Protein AF-G9ZR84-F1 (afdb_monomer)

Secondary structure (DSSP, 8-state):
-HHHHHHHHHHHHHHHHHHHHHHHHHHHHHHHHHHHHHHT-HHHHHHHHHHHHHHHHHHHHHHHHHHHHTT--HHHHHHHHHHHHHHHHHHHHHHHHHHHHHHHHHHHHT------HHHHHHHHHHHHHHHHHHHHHHHHHHHHT-HHHHHHHHHHHHHHHHHHHHHHHHHHHHHH--TT-

InterPro domains:
  IPR026765 Transmembrane protein 163 [PTHR31937] (28-180)
  IPR027469 Cation efflux transmembrane domain superfamily [G3DSA:1.20.1510.10] (17-181)
  IPR027469 Cation efflux trans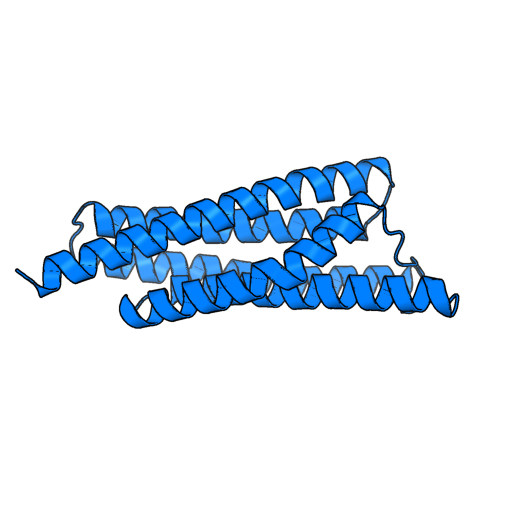membrane domain superfamily [SSF161111] (14-181)
  IPR058533 Cation efflux protein, transmembrane domain [PF01545] (29-178)

Organism: NCBI:txid797515

Nearest PDB structures (foldseek):
  8xmj-assembly1_B  TM=6.656E-01  e=9.978E-01  Homo sapiens
  8gjg-assembly1_A  TM=5.324E-01  e=1.455E+00  synthetic construct
  5unh-assembly1_B  TM=4.051E-01  e=4.961E+00  Escherichia coli
  4phu-assembly1_A  TM=3.806E-01  e=6.584E+00  Homo sapiens
  4dyl-assembly1_A-2  TM=2.130E-01  e=9.601E+00  Homo sapiens

Structure (mmCIF, N/CA/C/O backbone):
data_AF-G9ZR84-F1
#
_entry.id   AF-G9ZR84-F1
#
loop_
_atom_site.group_PDB
_atom_site.id
_atom_site.type_symbol
_atom_site.label_atom_id
_atom_site.label_alt_id
_atom_site.label_comp_id
_atom_site.label_asym_id
_atom_site.label_entity_id
_atom_site.label_seq_id
_atom_site.pdbx_PDB_ins_code
_atom_site.Cartn_x
_atom_site.Cartn_y
_atom_site.Cartn_z
_atom_site.occupancy
_atom_site.B_iso_or_equiv
_atom_site.auth_seq_id
_atom_site.auth_comp_id
_atom_site.auth_asym_id
_atom_site.auth_atom_id
_atom_site.pdbx_PDB_model_num
ATOM 1 N N . MET A 1 1 ? -27.369 -5.670 21.876 1.00 52.03 1 MET A N 1
ATOM 2 C CA . MET A 1 1 ? -26.417 -6.743 21.496 1.00 52.03 1 MET A CA 1
ATOM 3 C C . MET A 1 1 ? -26.144 -6.780 19.992 1.00 52.03 1 MET A C 1
ATOM 5 O O . MET A 1 1 ? -24.981 -6.886 19.631 1.00 52.03 1 MET A O 1
ATOM 9 N N . GLU A 1 2 ? -27.147 -6.599 19.123 1.00 55.91 2 GLU A N 1
ATOM 10 C CA . GLU A 1 2 ? -26.986 -6.551 17.650 1.00 55.91 2 GLU A CA 1
ATOM 11 C C . GLU A 1 2 ? -25.885 -5.595 17.156 1.00 55.91 2 GLU A C 1
ATOM 13 O O . GLU A 1 2 ? -25.041 -5.975 16.348 1.00 55.91 2 GLU A O 1
ATOM 18 N N . ASN A 1 3 ? -25.812 -4.388 17.729 1.00 67.88 3 ASN A N 1
ATOM 19 C CA . ASN A 1 3 ? -24.820 -3.377 17.343 1.00 67.88 3 ASN A CA 1
ATOM 20 C C . ASN A 1 3 ? -23.364 -3.783 17.692 1.00 67.88 3 ASN A C 1
ATOM 22 O O . ASN A 1 3 ? -22.415 -3.375 17.029 1.00 67.88 3 ASN A O 1
ATOM 26 N N . GLN A 1 4 ? -23.169 -4.633 18.710 1.00 68.19 4 GLN A N 1
ATOM 27 C CA . GLN A 1 4 ? -21.843 -5.132 19.111 1.00 68.19 4 GLN A CA 1
ATOM 28 C C . GLN A 1 4 ? -21.383 -6.306 18.232 1.00 68.19 4 GLN A C 1
ATOM 30 O O . GLN A 1 4 ? -20.211 -6.378 17.868 1.00 68.19 4 GLN A O 1
ATOM 35 N N . ILE A 1 5 ? -22.310 -7.188 17.838 1.00 70.94 5 ILE A N 1
ATOM 36 C CA . ILE A 1 5 ? -22.031 -8.312 16.930 1.00 70.94 5 ILE A CA 1
ATOM 37 C C . ILE A 1 5 ? -21.664 -7.785 15.536 1.00 70.94 5 ILE A C 1
ATOM 39 O O . ILE A 1 5 ? -20.653 -8.202 14.970 1.00 70.94 5 ILE A O 1
ATOM 43 N N . GLY A 1 6 ? -22.421 -6.808 15.022 1.00 81.56 6 GLY A N 1
ATOM 44 C CA . GLY A 1 6 ? -22.123 -6.160 13.742 1.00 81.56 6 GLY A CA 1
ATOM 45 C C . GLY A 1 6 ? -20.762 -5.461 13.741 1.00 81.56 6 GLY A C 1
ATOM 46 O O . GLY A 1 6 ? -19.961 -5.662 12.830 1.00 81.56 6 GLY A O 1
ATOM 47 N N . LYS A 1 7 ? -20.446 -4.708 14.802 1.00 82.44 7 LYS A N 1
ATOM 48 C CA . LYS A 1 7 ? -19.159 -4.009 14.926 1.00 82.44 7 LYS A CA 1
ATOM 49 C C . LYS A 1 7 ? -17.970 -4.972 14.976 1.00 82.44 7 LYS A C 1
ATOM 51 O O . LYS A 1 7 ? -16.963 -4.715 14.324 1.00 82.44 7 LYS A O 1
ATOM 56 N N . ARG A 1 8 ? -18.089 -6.094 15.692 1.00 87.06 8 ARG A N 1
ATOM 57 C CA . ARG A 1 8 ? -17.033 -7.118 15.756 1.00 87.06 8 ARG A CA 1
ATOM 58 C C . ARG A 1 8 ? -16.794 -7.777 14.397 1.00 87.06 8 ARG A C 1
ATOM 60 O O . ARG A 1 8 ? -15.654 -7.834 13.953 1.00 87.06 8 ARG A O 1
ATOM 67 N N . ALA A 1 9 ? -17.861 -8.146 13.688 1.00 91.44 9 ALA A N 1
ATOM 68 C CA . ALA A 1 9 ? -17.756 -8.712 12.343 1.00 91.44 9 ALA A CA 1
ATOM 69 C C . ALA A 1 9 ? -17.083 -7.751 11.341 1.00 91.44 9 ALA A C 1
ATOM 71 O O . ALA A 1 9 ? -16.347 -8.192 10.458 1.00 91.44 9 ALA A O 1
ATOM 72 N N . LEU A 1 10 ? -17.304 -6.438 11.470 1.00 93.19 10 LEU A N 1
ATOM 73 C CA . LEU A 1 10 ? -16.621 -5.434 10.648 1.00 93.19 10 LEU A CA 1
ATOM 74 C C . LEU A 1 10 ? -15.125 -5.338 10.958 1.00 93.19 10 LEU A C 1
ATOM 76 O O . LEU A 1 10 ? -14.323 -5.264 10.028 1.00 93.19 10 LEU A O 1
ATOM 80 N N . VAL A 1 11 ? -14.746 -5.371 12.238 1.00 93.75 11 VAL A N 1
ATOM 81 C CA . VAL A 1 11 ? -13.333 -5.380 12.650 1.00 93.75 11 VAL A CA 1
ATOM 82 C C . VAL A 1 11 ? -12.630 -6.636 12.134 1.00 93.75 11 VAL A C 1
ATOM 84 O O . VAL A 1 11 ? -11.531 -6.528 11.597 1.00 93.75 11 VAL A O 1
ATOM 87 N N . ASP A 1 12 ? -13.274 -7.801 12.206 1.00 94.06 12 ASP A N 1
ATOM 88 C CA . ASP A 1 12 ? -12.706 -9.057 11.701 1.00 94.06 12 ASP A CA 1
ATOM 89 C C . ASP A 1 12 ? -12.510 -9.022 10.175 1.00 94.06 12 ASP A C 1
ATOM 91 O O . ASP A 1 12 ? -11.469 -9.438 9.662 1.00 94.06 12 ASP A O 1
ATOM 95 N N . ARG A 1 13 ? -13.467 -8.451 9.429 1.00 95.31 13 ARG A N 1
ATOM 96 C CA . ARG A 1 13 ? -13.328 -8.230 7.976 1.00 95.31 13 ARG A CA 1
ATOM 97 C C . ARG A 1 13 ? -12.199 -7.256 7.641 1.00 95.31 13 ARG A C 1
ATOM 99 O O . ARG A 1 13 ? -11.476 -7.487 6.671 1.00 95.31 13 ARG A O 1
ATOM 106 N N . ALA A 1 14 ? -12.045 -6.188 8.422 1.00 94.88 14 ALA A N 1
ATOM 107 C CA . ALA A 1 14 ? -10.947 -5.238 8.265 1.00 94.88 14 ALA A CA 1
ATOM 108 C C . ALA A 1 14 ? -9.597 -5.907 8.542 1.00 94.88 14 ALA A C 1
ATOM 110 O O . ALA A 1 14 ? -8.698 -5.801 7.717 1.00 94.88 14 ALA A O 1
ATOM 111 N N . LEU A 1 15 ? -9.483 -6.691 9.618 1.00 96.25 15 LEU A N 1
ATOM 112 C CA . LEU A 1 15 ? -8.278 -7.468 9.921 1.00 96.25 15 LEU A CA 1
ATOM 113 C C . LEU A 1 15 ? -7.925 -8.442 8.800 1.00 96.25 15 LEU A C 1
ATOM 115 O O . LEU A 1 15 ? -6.775 -8.491 8.381 1.00 96.25 15 LEU A O 1
ATOM 119 N N . HIS A 1 16 ? -8.897 -9.196 8.286 1.00 96.81 16 HIS A N 1
ATOM 120 C CA . HIS A 1 16 ? -8.638 -10.137 7.197 1.00 96.81 16 HIS A CA 1
ATOM 121 C C . HIS A 1 16 ? -8.185 -9.422 5.915 1.00 96.81 16 HIS A C 1
ATOM 123 O O . HIS A 1 16 ? -7.272 -9.890 5.237 1.00 96.81 16 HIS A O 1
ATOM 129 N N . THR A 1 17 ? -8.778 -8.261 5.618 1.00 96.19 17 THR A N 1
ATOM 130 C CA . THR A 1 17 ? -8.362 -7.411 4.493 1.00 96.19 17 THR A CA 1
ATOM 131 C C . THR A 1 17 ? -6.931 -6.908 4.683 1.00 96.19 17 THR A C 1
ATOM 133 O O . THR A 1 17 ? -6.139 -6.994 3.748 1.00 96.19 17 THR A O 1
ATOM 136 N N . GLU A 1 18 ? -6.571 -6.458 5.887 1.00 96.25 18 GLU A N 1
ATOM 137 C CA . GLU A 1 18 ? -5.213 -5.992 6.182 1.00 96.25 18 GLU A CA 1
ATOM 138 C C . GLU A 1 18 ? -4.173 -7.106 6.169 1.00 96.25 18 GLU A C 1
ATOM 140 O O . GLU A 1 18 ? -3.080 -6.910 5.646 1.00 96.25 18 GLU A O 1
ATOM 145 N N . TYR A 1 19 ? -4.497 -8.294 6.678 1.00 97.75 19 TYR A N 1
ATOM 146 C CA . TYR A 1 19 ? -3.587 -9.436 6.607 1.00 97.75 19 TYR A CA 1
ATOM 147 C C . TYR A 1 19 ? -3.312 -9.848 5.168 1.00 97.75 19 TYR A C 1
ATOM 149 O O . TYR A 1 19 ? -2.158 -10.071 4.807 1.00 97.75 19 TYR A O 1
ATOM 157 N N . PHE A 1 20 ? -4.357 -9.911 4.341 1.00 97.38 20 PHE A N 1
ATOM 158 C CA . PHE A 1 20 ? -4.200 -10.200 2.923 1.00 97.38 20 PHE A CA 1
ATOM 159 C C . PHE A 1 20 ? -3.365 -9.117 2.227 1.00 97.38 20 PHE A C 1
ATOM 161 O O . PHE A 1 20 ? -2.401 -9.443 1.542 1.00 97.38 20 PHE A O 1
ATOM 168 N N . SER A 1 21 ? -3.687 -7.839 2.453 1.00 95.75 21 SER A N 1
ATOM 169 C CA . SER A 1 21 ? -2.950 -6.709 1.878 1.00 95.75 21 SER A CA 1
ATOM 170 C C . SER A 1 21 ? -1.479 -6.723 2.284 1.00 95.75 21 SER A C 1
ATOM 172 O O . SER A 1 21 ? -0.611 -6.627 1.428 1.00 95.75 21 SER A O 1
ATOM 174 N N . THR A 1 22 ? -1.187 -6.889 3.575 1.00 96.12 22 THR A N 1
ATOM 175 C CA . THR A 1 22 ? 0.185 -6.900 4.105 1.00 96.12 22 THR A CA 1
ATOM 176 C C . THR A 1 22 ? 0.966 -8.109 3.590 1.00 96.12 22 THR A C 1
ATOM 178 O O . THR A 1 22 ? 2.143 -7.992 3.259 1.00 96.12 22 THR A O 1
ATOM 181 N N . GLY A 1 23 ? 0.318 -9.274 3.478 1.00 97.06 23 GLY A N 1
ATOM 182 C CA . GLY A 1 23 ? 0.927 -10.465 2.883 1.00 97.06 23 GLY A CA 1
ATOM 183 C C . GLY A 1 23 ? 1.252 -10.274 1.401 1.00 97.06 23 GLY A C 1
ATOM 184 O O . GLY A 1 23 ? 2.333 -10.658 0.958 1.00 97.06 23 GLY A O 1
ATOM 185 N N . TRP A 1 24 ? 0.352 -9.632 0.653 1.00 95.25 24 TRP A N 1
ATOM 186 C CA . TRP A 1 24 ? 0.590 -9.262 -0.741 1.00 95.25 24 TRP A CA 1
ATOM 187 C C . TRP A 1 24 ? 1.751 -8.262 -0.872 1.00 95.25 24 TRP A C 1
ATOM 189 O O . TRP A 1 24 ? 2.661 -8.508 -1.658 1.00 95.25 24 TRP A O 1
ATOM 199 N N . MET A 1 25 ? 1.810 -7.224 -0.028 1.00 95.31 25 MET A N 1
ATOM 200 C CA . MET A 1 25 ? 2.942 -6.282 -0.002 1.00 95.31 25 MET A CA 1
ATOM 201 C C . MET A 1 25 ? 4.276 -6.969 0.293 1.00 95.31 25 MET A C 1
ATOM 203 O O . MET A 1 25 ? 5.291 -6.664 -0.325 1.00 95.31 25 MET A O 1
ATOM 207 N N . ALA A 1 26 ? 4.299 -7.919 1.231 1.00 96.12 26 ALA A N 1
ATOM 208 C CA . ALA A 1 26 ? 5.508 -8.681 1.535 1.00 96.12 26 ALA A CA 1
ATOM 209 C C . ALA A 1 26 ? 5.984 -9.501 0.328 1.00 96.12 26 ALA A C 1
ATOM 211 O O . ALA A 1 26 ? 7.186 -9.587 0.072 1.00 96.12 26 ALA A O 1
ATOM 212 N N . PHE A 1 27 ? 5.049 -10.079 -0.429 1.00 94.56 27 PHE A N 1
ATOM 213 C CA . PHE A 1 27 ? 5.360 -10.781 -1.668 1.00 94.56 27 PHE A CA 1
ATOM 214 C C . PHE A 1 27 ? 5.921 -9.833 -2.738 1.00 94.56 27 PHE A C 1
ATOM 216 O O . PHE A 1 27 ? 6.977 -10.124 -3.305 1.00 94.56 27 PHE A O 1
ATOM 223 N N . GLU A 1 28 ? 5.275 -8.690 -2.977 1.00 92.00 28 GLU A N 1
ATOM 224 C CA . GLU A 1 28 ? 5.752 -7.679 -3.929 1.00 92.00 28 GLU A CA 1
ATOM 225 C C . GLU A 1 28 ? 7.132 -7.135 -3.553 1.00 92.00 28 GLU A C 1
ATOM 227 O O . GLU A 1 28 ? 8.014 -7.089 -4.410 1.00 92.00 28 GLU A O 1
ATOM 232 N N . PHE A 1 29 ? 7.361 -6.827 -2.271 1.00 93.44 29 PHE A N 1
ATOM 233 C CA . PHE A 1 29 ? 8.665 -6.399 -1.768 1.00 93.44 29 PHE A CA 1
ATOM 234 C C . PHE A 1 29 ? 9.743 -7.428 -2.099 1.00 93.44 29 PHE A C 1
ATOM 236 O O . PHE A 1 29 ? 10.752 -7.085 -2.710 1.00 93.44 29 PHE A O 1
ATOM 243 N N . LEU A 1 30 ? 9.534 -8.697 -1.736 1.00 92.94 30 LEU A N 1
ATOM 244 C CA . LEU A 1 30 ? 10.533 -9.742 -1.959 1.00 92.94 30 LEU A CA 1
ATOM 245 C C . LEU A 1 30 ? 10.838 -9.920 -3.445 1.00 92.94 30 LEU A C 1
ATOM 247 O O . LEU A 1 30 ? 12.006 -9.938 -3.835 1.00 92.94 30 LEU A O 1
ATOM 251 N N . VAL A 1 31 ? 9.811 -10.049 -4.284 1.00 89.69 31 VAL A N 1
ATOM 252 C CA . VAL A 1 31 ? 10.030 -10.316 -5.707 1.00 89.69 31 VAL A CA 1
ATOM 253 C C . VAL A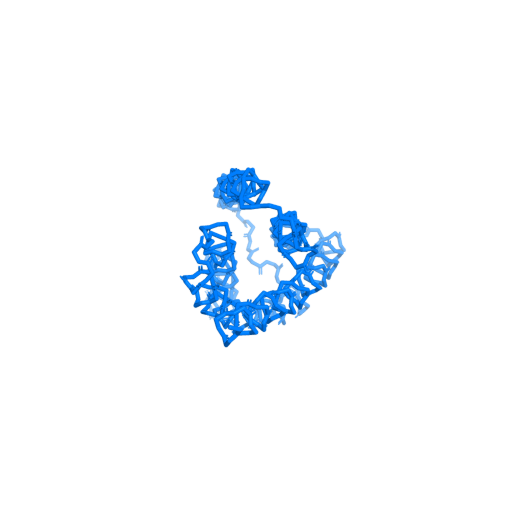 1 31 ? 10.577 -9.083 -6.421 1.00 89.69 31 VAL A C 1
ATOM 255 O O . VAL A 1 31 ? 11.530 -9.223 -7.191 1.00 89.69 31 VAL A O 1
ATOM 258 N N . GLY A 1 32 ? 10.034 -7.894 -6.158 1.00 87.00 32 GLY A N 1
ATOM 259 C CA . GLY A 1 32 ? 10.479 -6.631 -6.746 1.00 87.00 32 GLY A CA 1
ATOM 260 C C . GLY A 1 32 ? 11.914 -6.297 -6.355 1.00 87.00 32 GLY A C 1
ATOM 261 O O . GLY A 1 32 ? 12.772 -6.141 -7.224 1.00 87.00 32 GLY A O 1
ATOM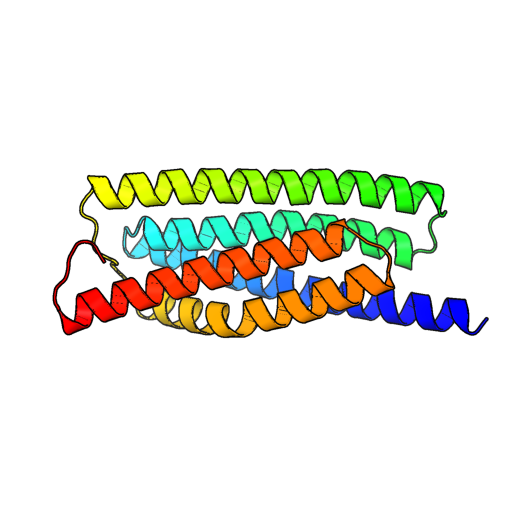 262 N N . PHE A 1 33 ? 12.216 -6.313 -5.055 1.00 88.94 33 PHE A N 1
ATOM 263 C CA . PHE A 1 33 ? 13.542 -5.981 -4.537 1.00 88.94 33 PHE A CA 1
ATOM 264 C C . PHE A 1 33 ? 14.617 -6.967 -5.013 1.00 88.94 33 PHE A C 1
ATOM 266 O O . PHE A 1 33 ? 15.658 -6.551 -5.521 1.00 88.94 33 PHE A O 1
ATOM 273 N N . ILE A 1 34 ? 14.364 -8.282 -4.932 1.00 88.50 34 ILE A N 1
ATOM 274 C CA . ILE A 1 34 ? 15.331 -9.297 -5.387 1.00 88.50 34 ILE A CA 1
ATOM 275 C C . ILE A 1 34 ? 15.511 -9.243 -6.908 1.00 88.50 34 ILE A C 1
ATOM 277 O O . ILE A 1 34 ? 16.641 -9.361 -7.389 1.00 88.50 34 ILE A O 1
ATOM 281 N N . SER A 1 35 ? 14.429 -9.067 -7.677 1.00 85.50 35 SER A N 1
ATOM 282 C CA . SER A 1 35 ? 14.526 -8.922 -9.138 1.00 85.50 35 SER A CA 1
ATOM 283 C C . SER A 1 35 ? 15.330 -7.680 -9.508 1.00 85.50 35 SER A C 1
ATOM 285 O O . SER A 1 35 ? 16.187 -7.755 -10.385 1.00 85.50 35 S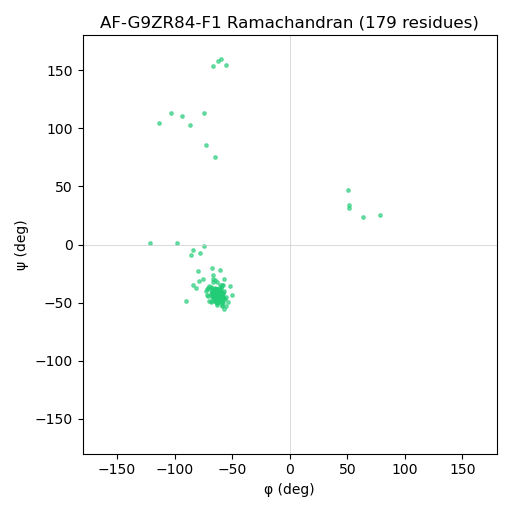ER A O 1
ATOM 287 N N . GLY A 1 36 ? 15.112 -6.570 -8.801 1.00 83.81 36 GLY A N 1
ATOM 288 C CA . GLY A 1 36 ? 15.839 -5.326 -9.011 1.00 83.81 36 GLY A CA 1
ATOM 289 C C . GLY A 1 36 ? 17.329 -5.445 -8.719 1.00 83.81 36 GLY A C 1
ATOM 290 O O . GLY A 1 36 ? 18.134 -5.037 -9.550 1.00 83.81 36 GLY A O 1
ATOM 291 N N . LEU A 1 37 ? 17.715 -6.095 -7.617 1.00 86.25 37 LEU A N 1
ATOM 292 C CA . LEU A 1 37 ? 19.127 -6.360 -7.319 1.00 86.25 37 LEU A CA 1
ATOM 293 C C . LEU A 1 37 ? 19.799 -7.224 -8.392 1.00 86.25 37 LEU A C 1
ATOM 295 O O . LEU A 1 37 ? 20.920 -6.932 -8.799 1.00 86.25 37 LEU A O 1
ATOM 299 N N . LYS A 1 38 ? 19.123 -8.276 -8.873 1.00 83.94 38 LYS A N 1
ATOM 300 C CA . LYS A 1 38 ? 19.670 -9.164 -9.914 1.00 83.94 38 LYS A CA 1
ATOM 301 C C . LYS A 1 38 ? 19.794 -8.480 -11.273 1.00 83.94 38 LYS A C 1
ATOM 303 O O . LYS A 1 38 ? 20.733 -8.771 -12.004 1.00 83.94 38 LYS A O 1
ATOM 308 N N . ALA A 1 39 ? 18.842 -7.614 -11.609 1.00 78.44 39 ALA A N 1
ATOM 309 C CA . ALA A 1 39 ? 18.814 -6.887 -12.873 1.00 78.44 39 ALA A CA 1
ATOM 310 C C . ALA A 1 39 ? 19.629 -5.582 -12.840 1.00 78.44 39 ALA A C 1
ATOM 312 O O . AL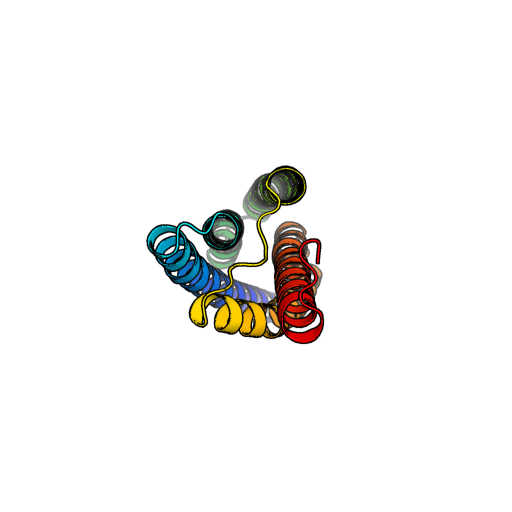A A 1 39 ? 19.787 -4.950 -13.876 1.00 78.44 39 ALA A O 1
ATOM 313 N N . GLY A 1 40 ? 20.108 -5.143 -11.668 1.00 76.12 40 GLY A N 1
ATOM 314 C CA . GLY A 1 40 ? 20.685 -3.805 -11.502 1.00 76.12 40 GLY A CA 1
ATOM 315 C C . GLY A 1 40 ? 19.670 -2.675 -11.738 1.00 76.12 40 GLY A C 1
ATOM 316 O O . GLY A 1 40 ? 20.060 -1.560 -12.072 1.00 76.12 40 GLY A O 1
ATOM 317 N N . SER A 1 41 ? 18.372 -2.958 -11.586 1.00 76.94 41 SER A N 1
ATOM 318 C CA . SER A 1 41 ? 17.279 -2.040 -11.921 1.00 76.94 41 SER A CA 1
ATOM 319 C C . SER A 1 41 ? 16.848 -1.232 -10.701 1.00 76.94 41 SER A C 1
ATOM 321 O O . SER A 1 41 ? 16.234 -1.757 -9.766 1.00 76.94 41 SER A O 1
ATOM 323 N N . ILE A 1 42 ? 17.143 0.069 -10.733 1.00 79.25 42 ILE A N 1
ATOM 324 C CA . ILE A 1 42 ? 16.746 1.032 -9.695 1.00 79.25 42 ILE A CA 1
ATOM 325 C C . ILE A 1 42 ? 15.218 1.087 -9.572 1.00 79.25 42 ILE A C 1
ATOM 327 O O . ILE A 1 42 ? 14.697 1.114 -8.461 1.00 79.25 42 ILE A O 1
ATOM 331 N N . LEU A 1 43 ? 14.504 1.017 -10.698 1.00 77.25 43 LEU A N 1
ATOM 332 C CA . LEU A 1 43 ? 13.040 1.002 -10.760 1.00 77.25 43 LEU A CA 1
ATOM 333 C C . LEU A 1 43 ? 12.423 -0.178 -9.999 1.00 77.25 43 LEU A C 1
ATOM 335 O O . LEU A 1 43 ? 11.491 0.012 -9.223 1.00 77.25 43 LEU A O 1
ATOM 339 N N . LEU A 1 44 ? 12.945 -1.394 -10.180 1.00 79.75 44 LEU A N 1
ATOM 340 C CA . LEU A 1 44 ? 12.425 -2.584 -9.491 1.00 79.75 44 LEU A CA 1
ATOM 341 C C . LEU A 1 44 ? 12.757 -2.587 -7.998 1.00 79.75 44 LEU A C 1
ATOM 343 O O . LEU A 1 44 ? 11.925 -2.980 -7.179 1.00 79.75 44 LEU A O 1
ATOM 347 N N . ILE A 1 45 ? 13.955 -2.117 -7.634 1.00 84.12 45 ILE A N 1
ATOM 348 C CA . ILE A 1 45 ? 14.312 -1.891 -6.228 1.00 84.12 45 ILE A CA 1
ATOM 349 C C . ILE A 1 45 ? 13.336 -0.887 -5.617 1.00 84.12 45 ILE A C 1
ATOM 351 O O . ILE A 1 45 ? 12.854 -1.103 -4.506 1.00 84.12 45 ILE A O 1
ATOM 355 N N . ALA A 1 46 ? 13.011 0.173 -6.358 1.00 83.19 46 ALA A N 1
ATOM 356 C CA . ALA A 1 46 ? 12.108 1.204 -5.895 1.00 83.19 46 ALA A CA 1
ATOM 357 C C . ALA A 1 46 ? 10.678 0.731 -5.706 1.00 83.19 46 ALA A C 1
ATOM 359 O O . ALA A 1 46 ? 10.072 1.005 -4.673 1.00 83.19 46 ALA A O 1
ATOM 360 N N . PHE A 1 47 ? 10.185 -0.055 -6.656 1.00 82.75 47 PHE A N 1
ATOM 361 C CA . PHE A 1 47 ? 8.904 -0.727 -6.539 1.00 82.75 47 PHE A CA 1
ATOM 362 C C . PHE A 1 47 ? 8.850 -1.641 -5.303 1.00 82.75 47 PHE A C 1
ATOM 364 O O . PHE A 1 47 ? 7.877 -1.630 -4.562 1.00 82.75 47 PHE A O 1
ATOM 371 N N . GLY A 1 48 ? 9.924 -2.384 -5.010 1.00 88.69 48 G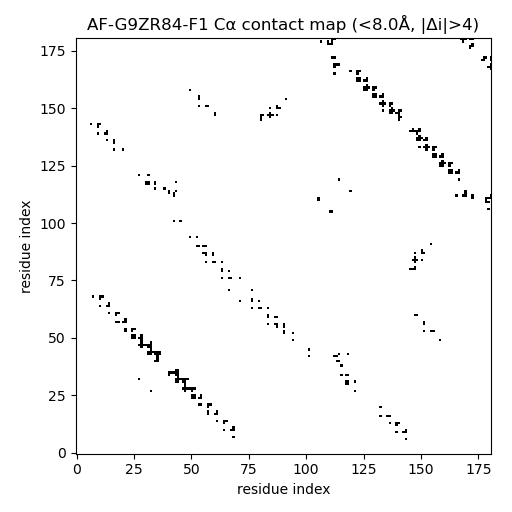LY A N 1
ATOM 372 C CA . GLY A 1 48 ? 9.987 -3.171 -3.777 1.00 88.69 48 GLY A CA 1
ATOM 373 C C . GLY A 1 48 ? 9.932 -2.297 -2.516 1.00 88.69 48 GLY A C 1
ATOM 374 O O . GLY A 1 48 ? 9.187 -2.590 -1.581 1.00 88.69 48 GLY A O 1
ATOM 375 N N . LEU A 1 49 ? 10.712 -1.215 -2.474 1.00 89.00 49 LEU A N 1
ATOM 376 C CA . LEU A 1 49 ? 10.756 -0.302 -1.325 1.00 89.00 49 LEU A CA 1
ATOM 377 C C . LEU A 1 49 ? 9.414 0.399 -1.057 1.00 89.00 49 LEU A C 1
ATOM 379 O O . LEU A 1 49 ? 9.093 0.645 0.106 1.00 89.00 49 LEU A O 1
ATOM 383 N N . ASP A 1 50 ? 8.627 0.670 -2.097 1.00 88.75 50 ASP A N 1
ATOM 384 C CA . ASP A 1 50 ? 7.238 1.129 -1.981 1.00 88.75 50 ASP A CA 1
ATOM 385 C C . ASP A 1 50 ? 6.378 0.118 -1.205 1.00 88.75 50 ASP A C 1
ATOM 387 O O . ASP A 1 50 ? 5.830 0.446 -0.148 1.00 88.75 50 ASP A O 1
ATOM 391 N N . SER A 1 51 ? 6.384 -1.154 -1.618 1.00 92.12 51 SER A N 1
ATOM 392 C CA . SER A 1 51 ? 5.668 -2.214 -0.895 1.00 92.12 51 SER A CA 1
ATOM 393 C C . SER A 1 51 ? 6.139 -2.349 0.559 1.00 92.12 51 SER A C 1
ATOM 395 O O . SER A 1 51 ? 5.336 -2.617 1.450 1.00 92.12 51 SER A O 1
ATOM 397 N N . PHE A 1 52 ? 7.426 -2.130 0.852 1.00 93.00 52 PHE A N 1
ATOM 398 C CA . PHE A 1 52 ? 7.930 -2.148 2.233 1.00 93.00 52 PHE A CA 1
ATOM 399 C C . PHE A 1 52 ? 7.305 -1.051 3.108 1.00 93.00 52 PHE A C 1
ATOM 401 O O . PHE A 1 52 ? 6.986 -1.293 4.276 1.00 93.00 52 PHE A O 1
ATOM 408 N N . LEU A 1 53 ? 7.093 0.142 2.555 1.00 91.88 53 LEU A N 1
ATOM 409 C CA . LEU A 1 53 ? 6.418 1.233 3.253 1.00 91.88 53 LEU A CA 1
ATOM 410 C C . LEU A 1 53 ? 4.944 0.890 3.529 1.00 91.88 53 LEU A C 1
ATOM 412 O O . LEU A 1 53 ? 4.472 1.115 4.647 1.00 91.88 53 LEU A O 1
ATOM 416 N N . GLU A 1 54 ? 4.258 0.232 2.593 1.00 92.81 54 GLU A N 1
ATOM 417 C CA . GLU A 1 54 ? 2.903 -0.294 2.819 1.00 92.81 54 GLU A CA 1
ATOM 418 C C . GLU A 1 54 ? 2.849 -1.436 3.858 1.00 92.81 54 GLU A C 1
ATOM 420 O O . GLU A 1 54 ? 1.874 -1.566 4.599 1.00 92.81 54 GLU A O 1
ATOM 425 N N . ILE A 1 55 ? 3.906 -2.247 4.005 1.00 95.88 55 ILE A N 1
ATOM 426 C CA . ILE A 1 55 ? 3.989 -3.234 5.103 1.00 95.88 55 ILE A CA 1
ATOM 427 C C . ILE A 1 55 ? 3.999 -2.525 6.461 1.00 95.88 55 ILE A C 1
ATOM 429 O O . ILE A 1 55 ? 3.379 -3.007 7.415 1.00 95.88 55 ILE A O 1
ATOM 433 N N . ILE A 1 56 ? 4.690 -1.386 6.577 1.00 94.25 56 ILE A N 1
ATOM 434 C CA . ILE A 1 56 ? 4.756 -0.609 7.823 1.00 94.25 56 ILE A CA 1
ATOM 435 C C . ILE A 1 56 ? 3.383 -0.015 8.161 1.00 94.25 56 ILE A C 1
ATOM 437 O O . ILE A 1 56 ? 2.949 -0.100 9.321 1.00 94.25 56 ILE A O 1
ATOM 441 N N . SER A 1 57 ? 2.686 0.558 7.175 1.00 93.31 57 SER A N 1
ATOM 442 C CA . SER A 1 57 ? 1.340 1.108 7.374 1.00 93.31 57 SER A CA 1
ATOM 443 C C . SER A 1 57 ? 0.341 0.005 7.745 1.00 93.31 57 SER A C 1
ATOM 445 O O . SER A 1 57 ? -0.289 0.090 8.807 1.00 93.31 57 SER A O 1
ATOM 447 N N . GLY A 1 58 ? 0.314 -1.096 6.987 1.00 94.62 58 GLY A N 1
ATOM 448 C CA . GLY A 1 58 ? -0.545 -2.256 7.239 1.00 94.62 58 GLY A CA 1
ATOM 449 C C . GLY A 1 58 ? -0.288 -2.903 8.603 1.00 94.62 58 GLY A C 1
ATOM 450 O O . GLY A 1 58 ? -1.220 -3.176 9.360 1.00 94.62 58 GLY A O 1
ATOM 451 N N . SER A 1 59 ? 0.978 -3.056 9.007 1.00 95.81 59 SER A N 1
ATOM 452 C CA . SER A 1 59 ? 1.339 -3.601 10.329 1.00 95.81 59 SER A CA 1
ATOM 453 C C . SER A 1 59 ? 0.851 -2.718 11.479 1.00 95.81 59 SER A C 1
ATOM 455 O O . SER A 1 59 ? 0.341 -3.215 12.491 1.00 95.81 59 SER A O 1
ATOM 457 N N . THR A 1 60 ? 0.972 -1.399 11.321 1.00 94.38 60 THR A N 1
ATOM 458 C CA . THR A 1 60 ? 0.472 -0.424 12.299 1.00 94.38 60 THR A CA 1
ATOM 459 C C . THR A 1 60 ? -1.047 -0.516 12.422 1.00 94.38 60 THR A C 1
ATOM 461 O O . THR A 1 60 ? -1.599 -0.507 13.529 1.00 94.38 60 THR A O 1
ATOM 464 N N . LEU A 1 61 ? -1.732 -0.674 11.293 1.00 94.75 61 LEU A N 1
ATOM 465 C CA . LEU A 1 61 ? -3.179 -0.764 11.252 1.00 94.75 61 LEU A CA 1
ATOM 466 C C . LEU A 1 61 ? -3.707 -2.087 11.818 1.00 94.75 61 LEU A C 1
ATOM 468 O O . LEU A 1 61 ? -4.676 -2.082 12.582 1.00 94.75 61 LEU A O 1
ATOM 472 N N . ILE A 1 62 ? -3.025 -3.205 11.552 1.00 95.88 62 ILE A N 1
ATOM 473 C CA . ILE A 1 62 ? -3.293 -4.504 12.187 1.00 95.88 62 ILE A CA 1
ATOM 474 C C . ILE A 1 62 ? -3.195 -4.370 13.707 1.00 95.88 62 ILE A C 1
ATOM 476 O O . ILE A 1 62 ? -4.092 -4.823 14.419 1.00 95.88 62 ILE A O 1
ATOM 480 N N . TRP A 1 63 ? -2.151 -3.723 14.234 1.00 95.81 63 TRP A N 1
ATOM 481 C CA . TRP A 1 63 ? -2.015 -3.495 15.678 1.00 95.81 63 TRP A CA 1
ATOM 482 C C . TRP A 1 63 ? -3.205 -2.716 16.255 1.00 95.81 63 TRP A C 1
ATOM 484 O O . TRP A 1 63 ? -3.786 -3.124 17.268 1.00 95.81 63 TRP A O 1
ATOM 494 N N . ARG A 1 64 ? -3.620 -1.636 15.586 1.00 94.50 64 ARG A N 1
ATOM 495 C CA . ARG A 1 64 ? -4.783 -0.831 15.981 1.00 94.50 64 ARG A CA 1
ATOM 496 C C . ARG A 1 64 ? -6.082 -1.631 15.946 1.00 94.50 64 ARG A C 1
ATOM 498 O O . ARG A 1 64 ? -6.864 -1.570 16.895 1.00 94.50 64 ARG A O 1
ATOM 505 N N . LEU A 1 65 ? -6.320 -2.396 14.881 1.00 92.50 65 LEU A N 1
ATOM 506 C CA . LEU A 1 65 ? -7.536 -3.197 14.717 1.00 92.50 65 LEU A CA 1
ATOM 507 C C . LEU A 1 65 ? -7.588 -4.346 15.730 1.00 92.50 65 LEU A C 1
ATOM 509 O O . LEU A 1 65 ? -8.643 -4.608 16.304 1.00 92.50 65 LEU A O 1
ATOM 513 N N . ARG A 1 66 ? -6.446 -4.976 16.033 1.00 93.00 66 ARG A N 1
ATOM 514 C CA . ARG A 1 66 ? -6.347 -6.010 17.074 1.00 93.00 66 ARG A CA 1
ATOM 515 C C . ARG A 1 66 ? -6.647 -5.465 18.464 1.00 93.00 66 ARG A C 1
ATOM 517 O O . ARG A 1 66 ? -7.317 -6.152 19.229 1.00 93.00 66 ARG A O 1
ATOM 524 N N . LYS A 1 67 ? -6.214 -4.240 18.788 1.00 91.50 67 LYS A N 1
ATOM 525 C CA . LYS A 1 67 ? -6.605 -3.580 20.047 1.00 91.50 67 LYS A CA 1
ATOM 526 C C . LYS A 1 67 ? -8.120 -3.430 20.160 1.00 91.50 67 LYS A C 1
ATOM 528 O O . LYS A 1 67 ? -8.688 -3.744 21.201 1.00 91.50 67 LYS A O 1
ATOM 533 N N . GLN A 1 68 ? -8.779 -3.012 19.080 1.00 90.12 68 GLN A N 1
ATOM 534 C CA . GLN A 1 68 ? -10.237 -2.921 19.052 1.00 90.12 68 GLN A CA 1
ATOM 535 C C . GLN A 1 68 ? -10.908 -4.302 19.170 1.00 90.12 68 GLN A C 1
ATOM 537 O O . GLN A 1 68 ? -11.873 -4.446 19.917 1.00 90.12 68 GLN A O 1
ATOM 542 N N . ALA A 1 69 ? -10.387 -5.325 18.487 1.00 89.31 69 ALA A N 1
ATOM 543 C CA . ALA A 1 69 ? -10.900 -6.696 18.559 1.00 89.31 69 ALA A CA 1
ATOM 544 C C . ALA A 1 69 ? -10.735 -7.334 19.952 1.00 89.31 69 ALA A C 1
ATOM 546 O O . ALA A 1 69 ? -11.567 -8.141 20.363 1.00 89.31 69 ALA A O 1
ATOM 547 N N . ALA A 1 70 ? -9.690 -6.949 20.690 1.00 90.12 70 ALA A N 1
ATOM 548 C CA . ALA A 1 70 ? -9.431 -7.390 22.061 1.00 90.12 70 ALA A CA 1
ATOM 549 C C . ALA A 1 70 ? -10.352 -6.734 23.109 1.00 90.12 70 ALA A C 1
ATOM 551 O O . ALA A 1 70 ? -10.249 -7.056 24.289 1.00 90.12 70 ALA A O 1
ATOM 552 N N . GLY A 1 71 ? -11.252 -5.832 22.698 1.00 87.31 71 GLY A N 1
ATOM 553 C CA . GLY A 1 71 ? -12.193 -5.171 23.603 1.00 87.31 71 GLY A CA 1
ATOM 554 C C . GLY A 1 71 ? -11.578 -4.037 24.424 1.00 87.31 71 GLY A C 1
ATOM 555 O O . GLY A 1 71 ? -12.088 -3.739 25.501 1.00 87.31 71 GLY A O 1
ATOM 556 N N . ALA A 1 72 ? -10.500 -3.410 23.932 1.00 89.00 72 ALA A N 1
ATOM 557 C CA . ALA A 1 72 ? -9.920 -2.224 24.560 1.00 89.00 72 ALA A CA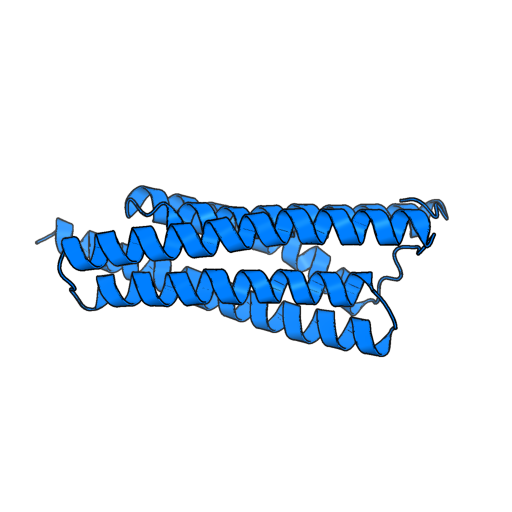 1
ATOM 558 C C . ALA A 1 72 ? -10.964 -1.105 24.733 1.00 89.00 72 ALA A C 1
ATOM 560 O O . ALA A 1 72 ? -11.948 -1.019 23.988 1.00 89.00 72 ALA A O 1
ATOM 561 N N . SER A 1 73 ? -10.738 -0.230 25.710 1.00 90.19 73 SER A N 1
ATOM 562 C CA . SER A 1 73 ? -11.628 0.900 25.973 1.00 90.19 73 SER A CA 1
ATOM 563 C C . SER A 1 73 ? -11.693 1.861 24.777 1.00 90.19 73 SER A C 1
ATOM 565 O O . SER A 1 73 ? -10.791 1.924 23.937 1.00 90.19 73 SER A O 1
ATOM 567 N N . ALA A 1 74 ? -12.771 2.645 24.692 1.00 87.44 74 ALA A N 1
ATOM 568 C CA . ALA A 1 74 ? -12.942 3.621 23.614 1.00 87.44 74 ALA A CA 1
ATOM 569 C C . ALA A 1 74 ? -11.794 4.648 23.563 1.00 87.44 74 ALA A C 1
ATOM 571 O O . ALA A 1 74 ? -11.376 5.047 22.477 1.00 87.44 74 ALA A O 1
ATOM 572 N N . GLU A 1 75 ? -11.257 5.027 24.725 1.00 90.69 75 GLU A N 1
ATOM 573 C CA . GLU A 1 75 ? -10.130 5.952 24.844 1.00 90.69 75 GLU A CA 1
ATOM 574 C C . GLU A 1 75 ? -8.832 5.344 24.290 1.00 90.69 75 GLU A C 1
ATOM 576 O O . GLU A 1 75 ? -8.139 5.967 23.484 1.00 90.69 75 GLU A O 1
ATOM 581 N N . GLU A 1 76 ? -8.539 4.086 24.631 1.00 91.00 76 GLU A N 1
ATOM 582 C CA . GLU A 1 76 ? -7.376 3.370 24.100 1.00 91.00 76 GLU A CA 1
ATOM 583 C C . GLU A 1 76 ? -7.457 3.171 22.584 1.00 91.00 76 GLU A C 1
ATOM 585 O O . GLU A 1 76 ? -6.439 3.280 21.891 1.00 91.00 76 GLU A O 1
ATOM 590 N N . ILE A 1 77 ? -8.656 2.892 22.061 1.00 90.62 77 ILE A N 1
ATOM 591 C CA . ILE A 1 77 ? -8.897 2.769 20.619 1.00 90.62 77 ILE A CA 1
ATOM 592 C C . ILE A 1 77 ? -8.672 4.117 19.931 1.00 90.62 77 ILE A C 1
ATOM 594 O O . ILE A 1 77 ? -7.987 4.157 18.913 1.00 90.62 77 ILE A O 1
ATOM 598 N N . ALA A 1 78 ? -9.183 5.220 20.484 1.00 90.69 78 ALA A N 1
ATOM 599 C CA . ALA A 1 78 ? -8.990 6.556 19.919 1.00 90.69 78 ALA A CA 1
ATOM 600 C C . ALA A 1 78 ? -7.510 6.978 19.915 1.00 90.69 78 ALA A C 1
ATOM 602 O O . ALA A 1 78 ? -7.018 7.557 18.943 1.00 90.69 78 ALA A O 1
ATOM 603 N N . LEU A 1 79 ? -6.761 6.640 20.970 1.00 92.44 79 LEU A N 1
ATOM 604 C CA . LEU A 1 79 ? -5.323 6.898 21.023 1.00 92.44 79 LEU A CA 1
ATOM 605 C C . LEU A 1 79 ? -4.559 6.055 19.989 1.00 92.44 79 LEU A C 1
ATOM 607 O O . LEU A 1 79 ? -3.651 6.559 19.322 1.00 92.44 79 LEU A O 1
ATOM 611 N N . ALA A 1 80 ? -4.937 4.782 19.831 1.00 92.25 80 ALA A N 1
ATOM 612 C CA . ALA A 1 80 ? -4.372 3.901 18.814 1.00 92.25 80 ALA A CA 1
ATOM 613 C C . ALA A 1 80 ? -4.703 4.377 17.390 1.00 92.25 80 ALA A C 1
ATOM 615 O O . ALA A 1 80 ? -3.816 4.353 16.539 1.00 92.25 80 ALA A O 1
ATOM 616 N N . GLU A 1 81 ? -5.924 4.863 17.144 1.00 93.19 81 GLU A N 1
ATOM 617 C CA . GLU A 1 81 ? -6.349 5.472 15.875 1.00 93.19 81 GLU A CA 1
ATOM 618 C C . GLU A 1 81 ? -5.451 6.651 15.518 1.00 93.19 81 GLU A C 1
ATOM 620 O O . GLU A 1 81 ? -4.805 6.647 14.476 1.00 93.19 81 GLU A O 1
ATOM 625 N N . LYS A 1 82 ? -5.335 7.623 16.428 1.00 92.81 82 LYS A N 1
ATOM 626 C CA . LYS A 1 82 ? -4.545 8.838 16.208 1.00 92.81 82 LYS A CA 1
ATOM 627 C C . LYS A 1 82 ? -3.073 8.528 15.955 1.00 92.81 82 LYS A C 1
ATOM 629 O O . LYS A 1 82 ? -2.429 9.187 15.141 1.00 92.81 82 LYS A O 1
ATOM 634 N N . ARG A 1 83 ? -2.517 7.540 16.664 1.00 94.31 83 ARG A N 1
ATOM 635 C CA . ARG A 1 83 ? -1.138 7.091 16.440 1.00 94.31 83 ARG A CA 1
ATOM 636 C C . ARG A 1 83 ? -0.986 6.420 15.079 1.00 94.31 83 ARG A C 1
ATOM 638 O O . ARG A 1 83 ? -0.008 6.695 14.395 1.00 94.31 83 ARG A O 1
ATOM 645 N N . SER A 1 84 ? -1.941 5.577 14.702 1.00 92.94 84 SER A N 1
ATOM 646 C CA . SER A 1 84 ? -1.901 4.853 13.432 1.00 92.94 84 SER A CA 1
ATOM 647 C C . SER A 1 84 ? -2.045 5.805 12.257 1.00 92.94 84 SER A C 1
ATOM 649 O O . SER A 1 84 ? -1.181 5.792 11.396 1.00 92.94 84 SER A O 1
ATOM 651 N N . SER A 1 85 ? -3.026 6.708 12.285 1.00 91.56 85 SER A N 1
ATOM 652 C CA . SER A 1 85 ? -3.213 7.725 11.242 1.00 91.56 85 SER A CA 1
ATOM 653 C C . SER A 1 85 ? -1.971 8.608 11.069 1.00 91.56 85 SER A C 1
ATOM 655 O O . SER A 1 85 ? -1.500 8.818 9.959 1.00 91.56 85 SER A O 1
ATOM 657 N N . ARG A 1 86 ? -1.310 9.025 12.161 1.00 93.56 86 ARG A N 1
ATOM 658 C CA . ARG A 1 86 ? -0.030 9.755 12.053 1.00 93.56 86 ARG A CA 1
ATOM 659 C C . ARG A 1 86 ? 1.075 8.951 11.373 1.00 93.56 86 ARG A C 1
ATOM 661 O O . ARG A 1 86 ? 1.846 9.524 10.614 1.00 93.56 86 ARG A O 1
ATOM 668 N N . ILE A 1 87 ? 1.189 7.660 11.681 1.00 93.88 87 ILE A N 1
ATOM 669 C CA . ILE A 1 87 ? 2.209 6.791 11.081 1.00 93.88 87 ILE A CA 1
ATOM 670 C C . ILE A 1 87 ? 1.889 6.554 9.605 1.00 93.88 87 ILE A C 1
ATOM 672 O O . ILE A 1 87 ? 2.764 6.747 8.772 1.00 93.88 87 ILE A O 1
ATOM 676 N N . VAL A 1 88 ? 0.647 6.194 9.278 1.00 91.25 88 VAL A N 1
ATOM 677 C CA . VAL A 1 88 ? 0.193 5.946 7.903 1.00 91.25 88 VAL A CA 1
ATOM 678 C C . VAL A 1 88 ? 0.314 7.217 7.060 1.00 91.25 88 VAL A C 1
ATOM 680 O O . VAL A 1 88 ? 0.883 7.181 5.975 1.00 91.25 88 VAL A O 1
ATOM 683 N N . GLY A 1 89 ? -0.111 8.368 7.583 1.00 89.75 89 GLY A N 1
ATOM 684 C CA . GLY A 1 89 ? 0.068 9.661 6.926 1.00 89.75 89 GLY A CA 1
ATOM 685 C C . GLY A 1 89 ? 1.541 10.032 6.723 1.00 89.75 89 GLY A C 1
ATOM 686 O O . GLY A 1 89 ? 1.908 10.523 5.658 1.00 89.75 89 GLY A O 1
ATOM 687 N N . ALA A 1 90 ? 2.414 9.757 7.699 1.00 93.31 90 ALA A N 1
ATOM 688 C CA . ALA A 1 90 ? 3.856 9.954 7.532 1.00 93.31 90 ALA A CA 1
ATOM 689 C C . ALA A 1 90 ? 4.442 9.015 6.467 1.00 93.31 90 ALA A C 1
ATOM 691 O O . ALA A 1 90 ? 5.258 9.454 5.663 1.00 93.31 90 ALA A O 1
ATOM 692 N N . VAL A 1 91 ? 3.999 7.756 6.424 1.00 90.88 91 VAL A N 1
ATOM 693 C CA . VAL A 1 91 ? 4.362 6.794 5.376 1.00 90.88 91 VAL A CA 1
ATOM 694 C C . VAL A 1 91 ? 3.930 7.305 4.004 1.00 90.88 91 VAL A C 1
ATOM 696 O O . VAL A 1 91 ? 4.746 7.311 3.091 1.00 90.88 91 VAL A O 1
ATOM 699 N N . LEU A 1 92 ? 2.706 7.813 3.862 1.00 86.19 92 LEU A N 1
ATOM 700 C CA . LEU A 1 92 ? 2.218 8.370 2.600 1.00 86.19 92 LEU A CA 1
ATOM 701 C C . LEU A 1 92 ? 3.046 9.584 2.143 1.00 86.19 92 LEU A C 1
ATOM 703 O O . LEU A 1 92 ? 3.353 9.720 0.961 1.00 86.19 92 LEU A O 1
ATOM 707 N N . LEU A 1 93 ? 3.452 10.455 3.070 1.00 89.94 93 LEU A N 1
ATOM 708 C CA . LEU A 1 93 ? 4.347 11.576 2.759 1.00 89.94 93 LEU A CA 1
ATOM 709 C C . LEU A 1 93 ? 5.749 11.103 2.358 1.00 89.94 93 LEU A C 1
ATOM 711 O O . LEU A 1 93 ? 6.333 11.645 1.418 1.00 89.94 93 LEU A O 1
ATOM 715 N N . LEU A 1 94 ? 6.283 10.089 3.044 1.00 90.31 94 LEU A N 1
ATOM 716 C CA . LEU A 1 94 ? 7.556 9.466 2.684 1.00 90.31 94 LEU A CA 1
ATOM 717 C C . LEU A 1 94 ? 7.480 8.824 1.299 1.00 90.31 94 LEU A C 1
ATOM 719 O O . LEU A 1 94 ? 8.400 9.014 0.511 1.00 90.31 94 LEU A O 1
ATOM 723 N N . LEU A 1 95 ? 6.376 8.148 0.979 1.00 84.06 95 LEU A N 1
ATOM 724 C CA . LEU A 1 95 ? 6.096 7.594 -0.342 1.00 84.06 95 LEU A CA 1
ATOM 725 C C . LEU A 1 95 ? 6.080 8.682 -1.413 1.00 84.06 95 LEU A C 1
ATOM 727 O O . LEU A 1 95 ? 6.801 8.583 -2.399 1.00 84.06 95 LEU A O 1
ATOM 731 N N . ALA A 1 96 ? 5.344 9.771 -1.197 1.00 87.19 96 ALA A N 1
ATOM 732 C CA . ALA A 1 96 ? 5.304 10.881 -2.147 1.00 87.19 96 ALA A CA 1
ATOM 733 C C . ALA A 1 96 ? 6.702 11.479 -2.408 1.00 87.19 96 ALA A C 1
ATOM 735 O O . ALA A 1 96 ? 7.084 11.709 -3.560 1.00 87.19 96 ALA A O 1
ATOM 736 N N . GLY A 1 97 ? 7.491 11.698 -1.350 1.00 89.38 97 GLY A N 1
ATOM 737 C CA . GLY A 1 97 ? 8.868 12.182 -1.471 1.00 89.38 97 GLY A CA 1
ATOM 738 C C . GLY A 1 97 ? 9.777 11.183 -2.188 1.00 89.38 97 GLY A C 1
ATOM 739 O O . GLY A 1 97 ? 10.534 11.561 -3.082 1.00 89.38 97 GLY A O 1
ATOM 740 N N . TYR A 1 98 ? 9.654 9.904 -1.844 1.00 84.50 98 TYR A N 1
ATOM 741 C CA . TYR A 1 98 ? 10.402 8.811 -2.448 1.00 84.50 98 TYR A CA 1
ATOM 742 C C . TYR A 1 98 ? 10.171 8.723 -3.959 1.00 84.50 98 TYR A C 1
ATOM 744 O O . TYR A 1 98 ? 11.122 8.777 -4.740 1.00 84.50 98 TYR A O 1
ATOM 752 N N . VAL A 1 99 ? 8.905 8.686 -4.373 1.00 81.69 99 VAL A N 1
ATOM 753 C CA . VAL A 1 99 ? 8.491 8.626 -5.781 1.00 81.69 99 VAL A CA 1
ATOM 754 C C . VAL A 1 99 ? 8.993 9.832 -6.555 1.00 81.69 99 VAL A C 1
ATOM 756 O O . VAL A 1 99 ? 9.483 9.683 -7.674 1.00 81.69 99 VAL A O 1
ATOM 759 N N . THR A 1 100 ? 8.933 11.021 -5.952 1.00 87.31 100 THR A N 1
ATOM 760 C CA . THR A 1 100 ? 9.443 12.250 -6.570 1.00 87.31 100 THR A CA 1
ATOM 761 C C . THR A 1 100 ? 10.941 12.137 -6.855 1.00 87.31 100 THR A C 1
ATOM 763 O O . THR A 1 100 ? 11.380 12.410 -7.971 1.00 87.31 100 THR A O 1
ATOM 766 N N . VAL A 1 101 ? 11.731 11.689 -5.875 1.00 86.69 101 VAL A N 1
ATOM 767 C CA . VAL A 1 101 ? 13.186 11.530 -6.029 1.00 86.69 101 VAL A CA 1
ATOM 768 C C . VAL A 1 101 ? 13.520 10.473 -7.079 1.00 86.69 101 VAL A C 1
ATOM 770 O O . VAL A 1 101 ? 14.336 10.737 -7.959 1.00 86.69 101 VAL A O 1
ATOM 773 N N . VAL A 1 102 ? 12.878 9.303 -7.028 1.00 82.06 102 VAL A N 1
ATOM 774 C CA . VAL A 1 102 ? 13.104 8.222 -8.004 1.00 82.06 102 VAL A CA 1
ATOM 775 C C . VAL A 1 102 ? 12.755 8.676 -9.420 1.00 82.06 102 VAL A C 1
ATOM 777 O O . VAL A 1 102 ? 13.534 8.448 -10.343 1.00 82.06 102 VAL A O 1
ATOM 780 N N . SER A 1 103 ? 11.635 9.382 -9.590 1.00 81.19 103 SER A N 1
ATOM 781 C CA . SER A 1 103 ? 11.221 9.917 -10.893 1.00 81.19 103 SER A CA 1
ATOM 782 C C . SER A 1 103 ? 12.248 10.906 -11.451 1.00 81.19 103 SER A C 1
ATOM 784 O O . SER A 1 103 ? 12.590 10.835 -12.629 1.00 81.19 103 SER A O 1
ATOM 786 N N . LEU A 1 104 ? 12.794 11.792 -10.607 1.00 86.31 104 LEU A N 1
ATOM 787 C CA . LEU A 1 104 ? 13.852 12.724 -11.011 1.00 86.31 104 LEU A CA 1
ATOM 788 C C . LEU A 1 104 ? 15.143 11.991 -11.394 1.00 86.31 104 LEU A C 1
ATOM 790 O O . LEU A 1 104 ? 15.742 12.316 -12.416 1.00 86.31 104 LEU A O 1
ATOM 794 N N . ILE A 1 105 ? 15.564 10.999 -10.603 1.00 82.25 105 ILE A N 1
ATOM 795 C CA . ILE A 1 105 ? 16.762 10.200 -10.898 1.00 82.25 105 ILE A CA 1
ATOM 796 C C . ILE A 1 105 ? 16.622 9.521 -12.259 1.00 82.25 105 ILE A C 1
ATOM 798 O O . ILE A 1 105 ? 17.528 9.662 -13.075 1.00 82.25 105 ILE A O 1
ATOM 802 N N . ASN A 1 106 ? 15.497 8.850 -12.520 1.00 75.81 106 ASN A N 1
ATOM 803 C CA . ASN A 1 106 ? 15.252 8.161 -13.791 1.00 75.81 106 ASN A CA 1
ATOM 804 C C . ASN A 1 106 ? 15.269 9.120 -14.984 1.00 75.81 106 ASN A C 1
ATOM 806 O O . ASN A 1 106 ? 15.861 8.815 -16.018 1.00 75.81 106 ASN A O 1
ATOM 810 N N . LEU A 1 107 ? 14.672 10.305 -14.821 1.00 80.25 107 LEU A N 1
ATOM 811 C CA . LEU A 1 107 ? 14.647 11.321 -15.866 1.00 80.25 107 LEU A CA 1
ATOM 812 C C . LEU A 1 107 ? 16.060 11.802 -16.233 1.00 80.25 107 LEU A C 1
ATOM 814 O O . LEU A 1 107 ? 16.383 11.924 -17.412 1.00 80.25 107 LEU A O 1
ATOM 818 N N . PHE A 1 108 ? 16.920 12.060 -15.244 1.00 84.19 108 PHE A N 1
ATOM 819 C CA . PHE A 1 108 ? 18.286 12.531 -15.503 1.00 84.19 108 PHE A CA 1
ATOM 820 C C . PHE A 1 108 ? 19.244 11.411 -15.922 1.00 84.19 108 PHE A C 1
ATOM 822 O O . PHE A 1 108 ? 20.159 11.655 -16.712 1.00 84.19 108 PHE A O 1
ATOM 82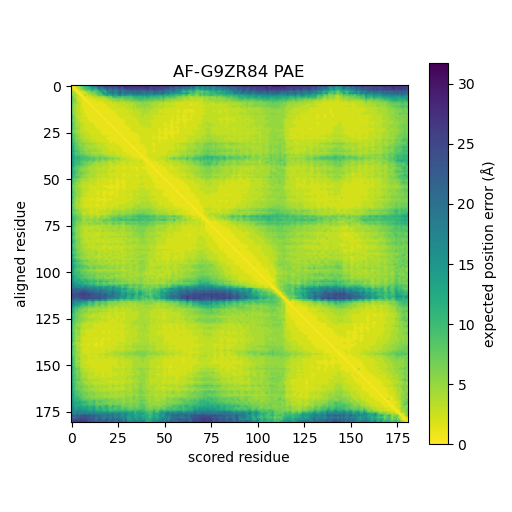9 N N . SER A 1 109 ? 19.045 10.184 -15.434 1.00 74.31 109 SER A N 1
ATOM 830 C CA . SER A 1 109 ? 19.899 9.034 -15.756 1.00 74.31 109 SER A CA 1
ATOM 831 C C . SER A 1 109 ? 19.617 8.424 -17.131 1.00 74.31 109 SER A C 1
ATOM 833 O O . SER A 1 109 ? 20.382 7.561 -17.558 1.00 74.31 109 SER A O 1
ATOM 835 N N . HIS A 1 110 ? 18.563 8.873 -17.829 1.00 70.06 110 HIS A N 1
ATOM 836 C CA . HIS A 1 110 ? 18.097 8.298 -19.099 1.00 70.06 110 HIS A CA 1
ATOM 837 C C . HIS A 1 110 ? 17.893 6.774 -19.004 1.00 70.06 110 HIS A C 1
ATOM 839 O O . HIS A 1 110 ? 18.102 6.043 -19.974 1.00 70.06 110 HIS A O 1
ATOM 845 N N . GLN A 1 111 ? 17.522 6.279 -17.818 1.00 65.12 111 GLN A N 1
ATOM 846 C CA . GLN A 1 111 ? 17.200 4.871 -17.637 1.00 65.12 111 GLN A CA 1
ATOM 847 C C . GLN A 1 111 ? 15.839 4.591 -18.261 1.00 65.12 111 GLN A C 1
ATOM 849 O O . GLN A 1 111 ? 14.815 5.057 -17.767 1.00 65.12 111 GLN A O 1
ATOM 854 N N . ALA A 1 112 ? 15.844 3.799 -19.334 1.00 60.12 112 ALA A N 1
ATOM 855 C CA . ALA A 1 112 ? 14.626 3.205 -19.858 1.00 60.12 112 ALA A CA 1
ATOM 856 C C . ALA A 1 112 ? 13.971 2.319 -18.787 1.00 60.12 112 ALA A C 1
ATOM 858 O O . ALA A 1 112 ? 14.636 1.862 -17.850 1.00 60.12 112 ALA A O 1
ATOM 859 N N . ALA A 1 113 ? 12.675 2.048 -18.949 1.00 59.41 113 ALA A N 1
ATOM 860 C CA . ALA A 1 113 ? 11.935 1.100 -18.127 1.00 59.41 113 ALA A CA 1
ATOM 861 C C . ALA A 1 113 ? 12.468 -0.332 -18.332 1.00 59.41 113 ALA A C 1
ATOM 863 O O . ALA A 1 113 ? 11.849 -1.153 -19.010 1.00 59.41 113 ALA A O 1
ATOM 864 N N . ASP A 1 114 ? 13.633 -0.632 -17.755 1.00 57.16 114 ASP A N 1
ATOM 865 C CA . ASP A 1 114 ? 14.278 -1.939 -17.815 1.00 57.16 114 ASP A CA 1
ATOM 866 C C . ASP A 1 114 ? 13.484 -2.884 -16.910 1.00 57.16 114 ASP A C 1
ATOM 868 O O . ASP A 1 1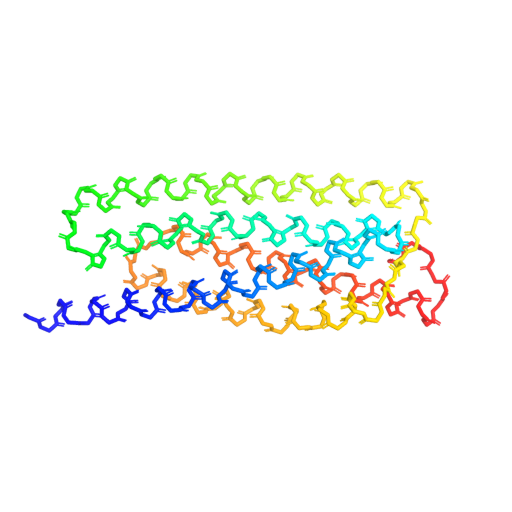14 ? 13.682 -2.997 -15.692 1.00 57.16 114 ASP A O 1
ATOM 872 N N . THR A 1 115 ? 12.448 -3.455 -17.516 1.00 60.94 115 THR A N 1
ATOM 873 C CA . THR A 1 115 ? 11.404 -4.215 -16.848 1.00 60.94 115 THR A CA 1
ATOM 874 C C . THR A 1 115 ? 11.658 -5.692 -17.085 1.00 60.94 115 THR A C 1
ATOM 876 O O . THR A 1 115 ? 11.557 -6.214 -18.193 1.00 60.94 115 THR A O 1
ATOM 879 N N . SER A 1 116 ? 11.994 -6.404 -16.011 1.00 72.44 116 SER A N 1
ATOM 880 C CA . SER A 1 116 ? 12.014 -7.861 -16.046 1.00 72.44 116 SER A CA 1
ATOM 881 C C . SER A 1 116 ? 10.589 -8.394 -16.228 1.00 72.44 116 SER A C 1
ATOM 883 O O . SER A 1 116 ? 9.616 -7.784 -15.773 1.00 72.44 116 SER A O 1
ATOM 885 N N . TYR A 1 117 ? 10.452 -9.591 -16.805 1.00 79.50 117 TYR A N 1
ATOM 886 C CA . TYR A 1 117 ? 9.159 -10.285 -16.871 1.00 79.50 117 TYR A CA 1
ATOM 887 C C . TYR A 1 117 ? 8.476 -10.388 -15.494 1.00 79.50 117 TYR A C 1
ATOM 889 O O . TYR A 1 117 ? 7.257 -10.255 -15.401 1.00 79.50 117 TYR A O 1
ATOM 897 N N . SER A 1 118 ? 9.255 -10.572 -14.418 1.00 78.00 118 SER A N 1
ATOM 898 C CA . SER A 1 118 ? 8.744 -10.598 -13.041 1.00 78.00 118 SER A CA 1
ATOM 899 C C . SER A 1 118 ? 8.185 -9.247 -12.586 1.00 78.00 118 SER A C 1
ATOM 901 O O . SER A 1 118 ? 7.125 -9.214 -11.967 1.00 78.00 118 SER A O 1
ATOM 903 N N . GLY A 1 119 ? 8.852 -8.139 -12.919 1.00 77.75 119 GLY A N 1
ATOM 904 C CA . GLY A 1 119 ? 8.386 -6.792 -12.595 1.00 77.75 119 GLY A CA 1
ATOM 905 C C . GLY A 1 119 ? 7.097 -6.426 -13.321 1.00 77.75 119 GLY A C 1
ATOM 906 O O . GLY A 1 119 ? 6.177 -5.890 -12.713 1.00 77.75 119 GLY A O 1
ATOM 907 N N . MET A 1 120 ? 6.993 -6.790 -14.599 1.00 82.25 120 MET A N 1
ATOM 908 C CA . MET A 1 120 ? 5.790 -6.542 -15.395 1.00 82.25 120 MET A CA 1
ATOM 909 C C . MET A 1 120 ? 4.599 -7.377 -14.911 1.00 82.25 120 MET A C 1
ATOM 911 O O . MET A 1 120 ? 3.493 -6.856 -14.788 1.00 82.25 120 MET A O 1
ATOM 915 N N . ALA A 1 121 ? 4.824 -8.648 -14.565 1.00 87.12 121 ALA A N 1
ATOM 916 C CA . ALA A 1 121 ? 3.787 -9.496 -13.982 1.00 87.12 121 ALA A CA 1
ATOM 917 C C . ALA A 1 121 ? 3.251 -8.924 -12.660 1.00 87.12 121 ALA A C 1
ATOM 919 O O . ALA A 1 121 ? 2.040 -8.921 -12.439 1.00 87.12 121 ALA A O 1
ATOM 920 N N . ILE A 1 122 ? 4.140 -8.407 -11.806 1.00 86.75 122 ILE A N 1
ATOM 921 C CA . ILE A 1 122 ? 3.737 -7.779 -10.547 1.00 86.75 122 ILE A CA 1
ATOM 922 C C . ILE A 1 122 ? 2.995 -6.481 -10.802 1.00 86.75 122 ILE A C 1
ATOM 924 O O . ILE A 1 122 ? 1.887 -6.352 -10.307 1.00 86.75 122 ILE A O 1
ATOM 928 N N . ALA A 1 123 ? 3.520 -5.579 -11.631 1.00 86.75 123 ALA A N 1
ATOM 929 C CA . ALA A 1 123 ? 2.846 -4.319 -11.922 1.00 86.75 123 ALA A CA 1
ATOM 930 C C . ALA A 1 123 ? 1.426 -4.542 -12.480 1.00 86.75 123 ALA A C 1
ATOM 932 O O . ALA A 1 123 ? 0.488 -3.861 -12.068 1.00 86.75 123 ALA A O 1
ATOM 933 N N . ILE A 1 124 ? 1.226 -5.544 -13.349 1.00 90.75 124 ILE A N 1
ATOM 934 C CA . ILE A 1 124 ? -0.114 -5.936 -13.826 1.00 90.75 124 ILE A CA 1
ATOM 935 C C . ILE A 1 124 ? -1.000 -6.379 -12.658 1.00 90.75 124 ILE A C 1
ATOM 937 O O . ILE A 1 124 ? -2.152 -5.950 -12.555 1.00 90.75 124 ILE A O 1
ATOM 941 N N . ALA A 1 125 ? -0.475 -7.224 -11.770 1.00 92.38 125 ALA A N 1
ATOM 942 C CA . ALA A 1 125 ? -1.208 -7.671 -10.595 1.00 92.38 125 ALA A CA 1
ATOM 943 C C . ALA A 1 125 ? -1.560 -6.499 -9.662 1.00 92.38 125 ALA A C 1
ATOM 945 O O . ALA A 1 125 ? -2.706 -6.416 -9.219 1.00 92.38 125 ALA A O 1
ATOM 946 N N . SER A 1 126 ? -0.642 -5.559 -9.422 1.00 91.44 126 SER A N 1
ATOM 947 C CA . SER A 1 126 ? -0.853 -4.382 -8.572 1.00 91.44 126 SER A CA 1
ATOM 948 C C . SER A 1 126 ? -1.928 -3.454 -9.142 1.00 91.44 126 SER A C 1
ATOM 950 O O . SER A 1 126 ? -2.832 -3.049 -8.414 1.00 91.44 126 SER A O 1
ATOM 952 N N . VAL A 1 127 ? -1.922 -3.183 -10.455 1.00 93.06 127 VAL A N 1
ATOM 953 C CA . VAL A 1 127 ? -2.958 -2.354 -11.109 1.00 93.06 127 VAL A CA 1
ATOM 954 C C . VAL A 1 127 ? -4.368 -2.910 -10.894 1.00 93.06 127 VAL A C 1
ATOM 956 O O . VAL A 1 127 ? -5.327 -2.143 -10.828 1.00 93.06 127 VAL A O 1
ATOM 959 N N . ILE A 1 128 ? -4.514 -4.228 -10.745 1.00 95.00 128 ILE A N 1
ATOM 960 C CA . ILE A 1 128 ? -5.810 -4.879 -10.519 1.00 95.00 128 ILE A CA 1
ATOM 961 C C . ILE A 1 128 ? -6.123 -4.999 -9.023 1.00 95.00 128 ILE A C 1
ATOM 963 O O . ILE A 1 128 ? -7.228 -4.666 -8.587 1.00 95.00 128 ILE A O 1
ATOM 967 N N . LEU A 1 129 ? -5.177 -5.493 -8.224 1.00 95.06 129 LEU A N 1
ATOM 968 C CA . LEU A 1 129 ? -5.396 -5.807 -6.812 1.00 95.06 129 LEU A CA 1
ATOM 969 C C . LEU A 1 129 ? -5.503 -4.551 -5.951 1.00 95.06 129 LEU A C 1
ATOM 971 O O . LEU A 1 129 ? -6.373 -4.492 -5.078 1.00 95.06 129 LEU A O 1
ATOM 975 N N . MET A 1 130 ? -4.681 -3.533 -6.206 1.00 95.44 130 MET A N 1
ATOM 976 C CA . MET A 1 130 ? -4.644 -2.348 -5.354 1.00 95.44 130 MET A CA 1
ATOM 977 C C . MET A 1 130 ? -5.956 -1.557 -5.353 1.00 95.44 130 MET A C 1
ATOM 979 O O . MET A 1 130 ? -6.447 -1.270 -4.260 1.00 95.44 130 MET A O 1
ATOM 983 N N . PRO A 1 131 ? -6.615 -1.262 -6.496 1.00 95.50 131 PRO A N 1
ATOM 984 C CA . PRO A 1 131 ? -7.912 -0.586 -6.471 1.00 95.50 131 PRO A CA 1
ATOM 985 C C . PRO A 1 131 ? -8.981 -1.374 -5.706 1.00 95.50 131 PRO A C 1
ATOM 987 O O . PRO A 1 131 ? -9.798 -0.788 -4.991 1.00 95.50 131 PRO A O 1
ATOM 990 N N . ILE A 1 132 ? -8.962 -2.709 -5.804 1.00 96.62 132 ILE A N 1
ATOM 991 C CA . ILE A 1 132 ? -9.880 -3.582 -5.058 1.00 96.62 132 ILE A CA 1
ATOM 992 C C . ILE A 1 132 ? -9.640 -3.431 -3.552 1.00 96.62 132 ILE A C 1
ATOM 994 O O . ILE A 1 132 ? -10.602 -3.287 -2.787 1.00 96.62 132 ILE A O 1
ATOM 998 N N . LEU A 1 133 ? -8.376 -3.433 -3.121 1.00 95.56 133 LEU A N 1
ATOM 999 C CA . LEU A 1 133 ? -7.999 -3.219 -1.724 1.00 95.56 133 LEU A CA 1
ATOM 1000 C C . LEU A 1 133 ? -8.397 -1.823 -1.250 1.00 95.56 133 LEU A C 1
ATOM 1002 O O . LEU A 1 133 ? -9.078 -1.718 -0.231 1.00 95.56 133 LEU A O 1
ATOM 1006 N N . THR A 1 134 ? -8.107 -0.771 -2.017 1.00 96.31 134 THR A N 1
ATOM 1007 C CA . THR A 1 134 ? -8.529 0.604 -1.715 1.00 96.31 134 THR A CA 1
ATOM 1008 C C . THR A 1 134 ? -10.033 0.695 -1.482 1.00 96.31 134 THR A C 1
ATOM 1010 O O . THR A 1 134 ? -10.470 1.256 -0.476 1.00 96.31 134 THR A O 1
ATOM 1013 N N . ILE A 1 135 ? -10.853 0.141 -2.380 1.00 96.94 135 ILE A N 1
ATOM 1014 C CA . ILE A 1 135 ? -12.316 0.204 -2.256 1.00 96.94 135 ILE A CA 1
ATOM 1015 C C . ILE A 1 135 ? -12.772 -0.508 -0.978 1.00 96.94 135 ILE A C 1
ATOM 1017 O O . ILE A 1 135 ? -13.567 0.049 -0.214 1.00 96.94 135 ILE A O 1
ATOM 1021 N N . ARG A 1 136 ? -12.247 -1.710 -0.709 1.00 96.38 136 ARG A N 1
ATOM 1022 C CA . ARG A 1 136 ? -12.593 -2.490 0.491 1.00 96.38 136 ARG A CA 1
ATOM 1023 C C . ARG A 1 136 ? -12.174 -1.782 1.776 1.00 96.38 136 ARG A C 1
ATOM 1025 O O . ARG A 1 136 ? -13.012 -1.611 2.662 1.00 96.38 136 ARG A O 1
ATOM 1032 N N . LYS A 1 137 ? -10.921 -1.330 1.864 1.00 95.81 137 LYS A N 1
ATOM 1033 C CA . LYS A 1 137 ? -10.375 -0.632 3.036 1.00 95.81 137 LYS A CA 1
ATOM 1034 C C . LYS A 1 137 ? -11.132 0.659 3.308 1.00 95.81 137 LYS A C 1
ATOM 1036 O O . LYS A 1 137 ? -11.633 0.845 4.410 1.00 95.81 137 LYS A O 1
ATOM 1041 N N . ARG A 1 138 ? -11.366 1.497 2.293 1.00 96.00 138 ARG A N 1
ATOM 1042 C CA . ARG A 1 138 ? -12.128 2.748 2.462 1.00 96.00 138 ARG A CA 1
ATOM 1043 C C . ARG A 1 138 ? -13.573 2.505 2.888 1.00 96.00 138 ARG A C 1
ATOM 1045 O O . ARG A 1 138 ? -14.107 3.266 3.692 1.00 96.00 138 ARG A O 1
ATOM 1052 N N . HIS A 1 139 ? -14.219 1.466 2.363 1.00 95.38 139 HIS A N 1
ATOM 1053 C CA . HIS A 1 139 ? -15.579 1.110 2.762 1.00 95.38 139 HIS A CA 1
ATOM 1054 C C . HIS A 1 139 ? -15.641 0.663 4.229 1.00 95.38 139 HIS A C 1
ATOM 1056 O O . HIS A 1 139 ? -16.480 1.156 4.984 1.00 95.38 139 HIS A O 1
ATOM 1062 N N . LEU A 1 140 ? -14.723 -0.210 4.652 1.00 95.25 140 LEU A N 1
ATOM 1063 C CA . LEU A 1 140 ? -14.625 -0.679 6.037 1.00 95.25 140 LEU A CA 1
ATOM 1064 C C . LEU A 1 140 ? -14.201 0.442 6.995 1.00 95.25 140 LEU A C 1
ATOM 1066 O O . LEU A 1 140 ? -14.784 0.574 8.067 1.00 95.25 140 LEU A O 1
ATOM 1070 N N . GLY A 1 141 ? -13.259 1.294 6.590 1.00 93.44 141 GLY A N 1
ATOM 1071 C CA . GLY A 1 141 ? -12.796 2.455 7.350 1.00 93.44 141 GLY A CA 1
ATOM 1072 C C . GLY A 1 141 ? -13.922 3.436 7.643 1.00 93.44 141 GLY A C 1
ATOM 1073 O O . GLY A 1 141 ? -14.111 3.818 8.794 1.00 93.44 141 GLY A O 1
ATOM 1074 N N . LYS A 1 142 ? -14.763 3.748 6.649 1.00 94.69 142 LYS A N 1
ATOM 1075 C CA . LYS A 1 142 ? -15.951 4.594 6.853 1.00 94.69 142 LYS A CA 1
ATOM 1076 C C . LYS A 1 142 ? -16.955 3.981 7.831 1.00 94.69 142 LYS A C 1
ATOM 1078 O O . LYS A 1 142 ? -17.487 4.693 8.672 1.00 94.69 142 LYS A O 1
ATOM 1083 N N . GLN A 1 143 ? -17.201 2.673 7.758 1.00 93.75 143 GLN A N 1
ATOM 1084 C CA . GLN A 1 143 ? -18.125 2.003 8.685 1.00 93.75 143 GLN A CA 1
ATOM 1085 C C . GLN A 1 143 ? -17.568 1.921 10.111 1.00 93.75 143 GLN A C 1
ATOM 1087 O O . GLN A 1 143 ? -18.307 2.050 11.087 1.00 93.75 143 GLN A O 1
ATOM 1092 N N . LEU A 1 144 ? -16.255 1.731 10.239 1.00 91.75 144 LEU A N 1
ATOM 1093 C CA . LEU A 1 144 ? -15.556 1.663 11.520 1.00 91.75 144 LEU A CA 1
ATOM 1094 C C . LEU A 1 144 ? -15.184 3.038 12.088 1.00 91.75 144 LEU A C 1
ATOM 1096 O O . LEU A 1 144 ? -14.690 3.081 13.215 1.00 91.75 144 LEU A O 1
ATOM 1100 N N . HIS A 1 145 ? -15.438 4.126 11.349 1.00 92.19 145 HIS A N 1
ATOM 1101 C CA . HIS A 1 145 ? -14.968 5.482 11.656 1.00 92.19 145 HIS A CA 1
ATOM 1102 C C . HIS A 1 145 ? -13.454 5.502 11.940 1.00 92.19 145 HIS A C 1
ATOM 1104 O O . HIS A 1 145 ? -13.004 6.026 12.956 1.00 92.19 145 HIS A O 1
ATOM 1110 N N . SER A 1 146 ? -12.685 4.838 11.073 1.00 92.69 146 SER A N 1
ATOM 1111 C CA . SER A 1 146 ? -11.227 4.755 11.150 1.00 92.69 146 SER A CA 1
ATOM 1112 C C . SER A 1 146 ? -10.604 5.474 9.964 1.00 92.69 146 SER A C 1
ATOM 1114 O O . SER A 1 146 ? -10.593 4.946 8.848 1.00 92.69 146 SER A O 1
ATOM 1116 N N . ASP A 1 147 ? -10.075 6.663 10.226 1.00 92.62 147 ASP A N 1
ATOM 1117 C CA . ASP A 1 147 ? -9.329 7.453 9.252 1.00 92.62 147 ASP A CA 1
ATOM 1118 C C . ASP A 1 147 ? -8.041 6.734 8.848 1.00 92.62 147 ASP A C 1
ATOM 1120 O O . ASP A 1 147 ? -7.731 6.677 7.663 1.00 92.62 147 ASP A O 1
ATOM 1124 N N . ALA A 1 148 ? -7.368 6.052 9.781 1.00 91.38 148 ALA A N 1
ATOM 1125 C CA . ALA A 1 148 ? -6.147 5.298 9.498 1.00 91.38 148 ALA A CA 1
ATOM 1126 C C . ALA A 1 148 ? -6.364 4.192 8.447 1.00 91.38 148 ALA A C 1
ATOM 1128 O O . ALA A 1 148 ? -5.502 3.967 7.604 1.00 91.38 148 ALA A O 1
ATOM 1129 N N . LEU A 1 149 ? -7.522 3.517 8.461 1.00 94.19 149 LEU A N 1
ATOM 1130 C CA . LEU A 1 149 ? -7.869 2.493 7.463 1.00 94.19 149 LEU A CA 1
ATOM 1131 C C . LEU A 1 149 ? -8.264 3.100 6.108 1.00 94.19 149 LEU A C 1
ATOM 1133 O O . LEU A 1 149 ? -8.054 2.489 5.061 1.00 94.19 149 LEU A O 1
ATOM 1137 N N . VAL A 1 150 ? -8.832 4.308 6.104 1.00 94.50 150 VAL A N 1
ATOM 1138 C CA . VAL A 1 150 ? -9.100 5.045 4.861 1.00 94.50 150 VAL A CA 1
ATOM 1139 C C . VAL A 1 150 ? -7.792 5.534 4.237 1.00 94.50 150 VAL A C 1
ATOM 1141 O O . VAL A 1 150 ? -7.624 5.389 3.028 1.00 94.50 150 VAL A O 1
ATOM 1144 N N . GLU A 1 151 ? -6.893 6.086 5.051 1.00 92.44 151 GLU A N 1
ATOM 1145 C CA . GLU A 1 151 ? -5.563 6.569 4.665 1.00 92.44 151 GLU A CA 1
ATOM 1146 C C . GLU A 1 151 ? -4.691 5.438 4.125 1.00 92.44 151 GLU A C 1
ATOM 1148 O O . GLU A 1 151 ? -4.078 5.595 3.076 1.00 92.44 151 GLU A O 1
ATOM 1153 N N . ASP A 1 152 ? -4.698 4.273 4.768 1.00 93.25 152 ASP A N 1
ATOM 1154 C CA . ASP A 1 152 ? -3.930 3.120 4.297 1.00 93.25 152 ASP A CA 1
ATOM 1155 C C . ASP A 1 152 ? -4.424 2.634 2.922 1.00 93.25 152 ASP A C 1
ATOM 1157 O O . ASP A 1 152 ? -3.634 2.408 2.009 1.00 93.25 152 ASP A O 1
ATOM 1161 N N . GLY A 1 153 ? -5.742 2.643 2.691 1.00 92.06 153 GLY A N 1
ATOM 1162 C CA . GLY A 1 153 ? -6.297 2.410 1.356 1.00 92.06 153 GLY A CA 1
ATOM 1163 C C . GLY A 1 153 ? -5.851 3.432 0.297 1.00 92.06 153 GLY A C 1
ATOM 1164 O O . GLY A 1 153 ? -5.904 3.121 -0.897 1.00 92.06 153 GLY A O 1
ATOM 1165 N N . MET A 1 154 ? -5.417 4.635 0.694 1.00 91.06 154 MET A N 1
ATOM 1166 C CA . MET A 1 154 ? -4.832 5.626 -0.219 1.00 91.06 154 MET A CA 1
ATOM 1167 C C . MET A 1 154 ? -3.359 5.332 -0.552 1.00 91.06 154 MET A C 1
ATOM 1169 O O . MET A 1 154 ? -2.893 5.747 -1.615 1.00 91.06 154 MET A O 1
ATOM 1173 N N . CYS A 1 155 ? -2.636 4.581 0.281 1.00 89.19 155 CYS A N 1
ATOM 1174 C CA . CYS A 1 155 ? -1.331 4.041 -0.105 1.00 89.19 155 CYS A CA 1
ATOM 1175 C C . CYS A 1 155 ? -1.506 3.075 -1.284 1.00 89.19 155 CYS A C 1
ATOM 1177 O O . CYS A 1 155 ? -0.937 3.311 -2.348 1.00 89.19 155 CYS A O 1
ATOM 1179 N N . ASN A 1 156 ? -2.439 2.118 -1.169 1.00 92.44 156 ASN A N 1
ATOM 1180 C CA . ASN A 1 156 ? -2.708 1.149 -2.238 1.00 92.44 156 ASN A CA 1
ATOM 1181 C C . ASN A 1 156 ? -3.038 1.828 -3.579 1.00 92.44 156 ASN A C 1
ATOM 1183 O O . ASN A 1 156 ? -2.504 1.442 -4.616 1.00 92.44 156 ASN A O 1
ATOM 1187 N N . ILE A 1 157 ? -3.887 2.866 -3.602 1.00 91.94 157 ILE A N 1
ATOM 1188 C CA . ILE A 1 157 ? -4.212 3.528 -4.881 1.00 91.94 157 ILE A CA 1
ATOM 1189 C C . ILE A 1 157 ? -2.998 4.248 -5.477 1.00 91.94 157 ILE A C 1
ATOM 1191 O O . ILE A 1 157 ? -2.863 4.304 -6.697 1.00 91.94 157 ILE A O 1
ATOM 1195 N N . THR A 1 158 ? -2.104 4.765 -4.633 1.00 87.50 158 THR A N 1
ATOM 1196 C CA . THR A 1 158 ? -0.848 5.378 -5.079 1.00 87.50 158 THR A CA 1
ATOM 1197 C C . THR A 1 158 ? 0.040 4.327 -5.744 1.00 87.50 158 THR A C 1
ATOM 1199 O O . THR A 1 158 ? 0.512 4.559 -6.857 1.00 87.50 158 THR A O 1
ATOM 1202 N N . CYS A 1 159 ? 0.163 3.138 -5.147 1.00 88.31 159 CYS A N 1
ATOM 1203 C CA . CYS A 1 159 ? 0.850 1.998 -5.758 1.00 88.31 159 CYS A CA 1
ATOM 1204 C C . CYS A 1 159 ? 0.209 1.572 -7.088 1.00 88.31 159 CYS A C 1
ATOM 1206 O O . CYS A 1 159 ? 0.910 1.371 -8.078 1.00 88.31 159 CYS A O 1
ATOM 1208 N N . ALA A 1 160 ? -1.127 1.550 -7.176 1.00 90.44 160 ALA A N 1
ATOM 1209 C CA . ALA A 1 160 ? -1.833 1.271 -8.429 1.00 90.44 160 ALA A CA 1
ATOM 1210 C C . ALA A 1 160 ? -1.441 2.252 -9.550 1.00 90.44 160 ALA A C 1
ATOM 1212 O O . ALA A 1 160 ? -1.176 1.834 -10.677 1.00 90.44 160 ALA A O 1
ATOM 1213 N N . TYR A 1 161 ? -1.392 3.554 -9.245 1.00 87.75 161 TYR A N 1
ATOM 1214 C CA . TYR A 1 161 ? -0.989 4.581 -10.209 1.00 87.75 161 TYR A CA 1
ATOM 1215 C C . TYR A 1 161 ? 0.470 4.441 -10.628 1.00 87.75 161 TYR A C 1
ATOM 1217 O O . TYR A 1 161 ? 0.778 4.588 -11.811 1.00 87.75 161 TYR A O 1
ATOM 1225 N N . MET A 1 162 ? 1.364 4.128 -9.692 1.00 82.31 162 MET A N 1
ATOM 1226 C CA . MET A 1 162 ? 2.767 3.882 -10.014 1.00 82.31 162 MET A CA 1
ATOM 1227 C C . MET A 1 162 ? 2.929 2.663 -10.913 1.00 82.31 162 MET A C 1
ATOM 1229 O O . MET A 1 162 ? 3.562 2.760 -11.961 1.00 82.31 162 MET A O 1
ATOM 1233 N N . ALA A 1 163 ? 2.291 1.546 -10.562 1.00 86.06 163 ALA A N 1
ATOM 1234 C CA . ALA A 1 163 ? 2.310 0.331 -11.363 1.00 86.06 163 ALA A CA 1
ATOM 1235 C C . ALA A 1 163 ? 1.750 0.574 -12.775 1.00 86.06 163 ALA A C 1
ATOM 1237 O O . ALA A 1 163 ? 2.352 0.152 -13.762 1.00 86.06 163 ALA A O 1
ATOM 1238 N N . ALA A 1 164 ? 0.647 1.320 -12.895 1.00 87.31 164 ALA A N 1
ATOM 1239 C CA . ALA A 1 164 ? 0.082 1.700 -14.188 1.00 87.31 164 ALA A CA 1
ATOM 1240 C C . ALA A 1 164 ? 1.047 2.570 -15.004 1.00 87.31 164 ALA A C 1
ATOM 1242 O O . ALA A 1 164 ? 1.221 2.330 -16.196 1.00 87.31 164 ALA A O 1
ATOM 1243 N N . THR A 1 165 ? 1.700 3.542 -14.364 1.00 81.38 165 THR A N 1
ATOM 1244 C CA . THR A 1 165 ? 2.683 4.420 -15.018 1.00 81.38 165 THR A CA 1
ATOM 1245 C C . THR A 1 165 ? 3.868 3.611 -15.547 1.00 81.38 165 THR A C 1
ATOM 1247 O O . THR A 1 165 ? 4.238 3.769 -16.706 1.00 81.38 165 THR A O 1
ATOM 1250 N N . VAL A 1 166 ? 4.391 2.667 -14.754 1.00 78.25 166 VAL A N 1
ATOM 1251 C CA . VAL A 1 166 ? 5.463 1.746 -15.175 1.00 78.25 166 VAL A CA 1
ATOM 1252 C C . VAL A 1 166 ? 5.038 0.898 -16.376 1.00 78.25 166 VAL A C 1
ATOM 1254 O O . VAL A 1 166 ? 5.806 0.756 -17.324 1.00 78.25 166 VAL A O 1
ATOM 1257 N N . LEU A 1 167 ? 3.818 0.350 -16.376 1.00 83.25 167 LEU A N 1
ATOM 1258 C CA . LEU A 1 167 ? 3.323 -0.454 -17.500 1.00 83.25 167 LEU A CA 1
ATOM 1259 C C . LEU A 1 167 ? 3.138 0.367 -18.774 1.00 83.25 167 LEU A C 1
ATOM 1261 O O . LEU A 1 167 ? 3.469 -0.110 -19.859 1.00 83.25 167 LEU A O 1
ATOM 1265 N N . VAL A 1 168 ? 2.619 1.590 -18.656 1.00 83.75 168 VAL A N 1
ATOM 1266 C CA . VAL A 1 168 ? 2.472 2.500 -19.797 1.00 83.75 168 VAL A CA 1
ATOM 1267 C C . VAL A 1 168 ? 3.845 2.858 -20.367 1.00 83.75 168 VAL A C 1
ATOM 1269 O O . VAL A 1 168 ? 4.030 2.732 -21.576 1.00 83.75 168 VAL A O 1
ATOM 1272 N N . GLY A 1 169 ? 4.817 3.211 -19.522 1.00 78.44 169 GLY A N 1
ATOM 1273 C CA . GLY A 1 169 ? 6.189 3.499 -19.954 1.00 78.44 169 GLY A CA 1
ATOM 1274 C C . GLY A 1 169 ? 6.865 2.303 -20.628 1.00 78.44 169 GLY A C 1
ATOM 1275 O O . GLY A 1 169 ? 7.436 2.431 -21.713 1.00 78.44 169 GLY A O 1
ATOM 1276 N N . ALA A 1 170 ? 6.702 1.099 -20.068 1.00 77.38 170 ALA A N 1
ATOM 1277 C CA . ALA A 1 170 ? 7.208 -0.139 -20.664 1.00 77.38 170 ALA A CA 1
ATOM 1278 C C . ALA A 1 170 ? 6.573 -0.434 -22.037 1.00 77.38 170 ALA A C 1
ATOM 1280 O O . ALA A 1 170 ? 7.279 -0.771 -22.988 1.00 77.38 170 ALA A O 1
ATOM 1281 N N . LEU A 1 171 ? 5.253 -0.260 -22.178 1.00 80.12 171 LEU A N 1
ATOM 1282 C CA . LEU A 1 171 ? 4.545 -0.441 -23.451 1.00 80.12 171 LEU A CA 1
ATOM 1283 C C . LEU A 1 171 ? 4.982 0.578 -24.507 1.00 80.12 171 LEU A C 1
ATOM 1285 O O . LEU A 1 171 ? 5.194 0.215 -25.663 1.00 80.12 171 LEU A O 1
ATOM 1289 N N . LEU A 1 172 ? 5.131 1.845 -24.125 1.00 79.50 172 LEU A N 1
ATOM 1290 C CA . LEU A 1 172 ? 5.586 2.903 -25.028 1.00 79.50 172 LEU A CA 1
ATOM 1291 C C . LEU A 1 172 ? 7.037 2.683 -25.469 1.00 79.50 172 LEU A C 1
ATOM 1293 O O . LEU A 1 172 ? 7.346 2.841 -26.651 1.00 79.50 172 LEU A O 1
ATOM 1297 N N . THR A 1 173 ? 7.901 2.246 -24.551 1.00 76.19 173 THR A N 1
ATOM 1298 C CA . THR A 1 173 ? 9.279 1.845 -24.864 1.00 76.19 173 THR A CA 1
ATOM 1299 C C . THR A 1 173 ? 9.282 0.680 -25.855 1.00 76.19 173 THR A C 1
ATOM 1301 O O . THR A 1 173 ? 9.972 0.740 -26.868 1.00 76.19 173 THR A O 1
ATOM 1304 N N . PHE A 1 174 ? 8.458 -0.346 -25.624 1.00 76.69 174 PHE A N 1
ATOM 1305 C CA . PHE A 1 174 ? 8.373 -1.520 -26.496 1.00 76.69 174 PHE A CA 1
ATOM 1306 C C . PHE A 1 174 ? 7.861 -1.195 -27.908 1.00 76.69 174 PHE A C 1
ATOM 1308 O O . PHE A 1 174 ? 8.397 -1.708 -28.888 1.00 76.69 174 PHE A O 1
ATOM 1315 N N . LEU A 1 175 ? 6.833 -0.349 -28.031 1.00 82.06 175 LEU A N 1
ATOM 1316 C CA . LEU A 1 175 ? 6.190 -0.052 -29.317 1.00 82.06 175 LEU A CA 1
ATOM 1317 C C . LEU A 1 175 ? 6.909 1.033 -30.128 1.00 82.06 175 LEU A C 1
ATOM 1319 O O . LEU A 1 175 ? 6.917 0.969 -31.356 1.00 82.06 175 LEU A O 1
ATOM 1323 N N . PHE A 1 176 ? 7.485 2.034 -29.461 1.00 79.44 176 PHE A N 1
ATOM 1324 C CA . PHE A 1 176 ? 7.995 3.246 -30.112 1.00 79.44 176 PHE A CA 1
ATOM 1325 C C . PHE A 1 176 ? 9.490 3.490 -29.873 1.00 79.44 176 PHE A C 1
ATOM 1327 O O . PHE A 1 176 ? 10.019 4.492 -30.352 1.00 79.44 176 PHE A O 1
ATOM 1334 N N . ASN A 1 177 ? 10.175 2.596 -29.145 1.00 71.06 177 ASN A N 1
ATOM 1335 C CA . ASN A 1 177 ? 11.563 2.769 -28.699 1.00 71.06 177 ASN A CA 1
ATOM 1336 C C . ASN A 1 177 ? 11.778 4.117 -27.982 1.00 71.06 177 ASN A C 1
ATOM 1338 O O . ASN A 1 177 ? 12.811 4.777 -28.128 1.00 71.06 177 ASN A O 1
ATOM 1342 N N . TRP A 1 178 ? 10.744 4.566 -27.261 1.00 69.44 178 TRP A N 1
ATOM 1343 C CA . TRP A 1 178 ? 10.692 5.894 -26.671 1.00 69.44 178 TRP A CA 1
ATOM 1344 C C . TRP A 1 178 ? 11.358 5.899 -25.298 1.00 69.44 178 TRP A C 1
ATOM 1346 O O . TRP A 1 178 ? 10.779 5.459 -24.315 1.00 69.44 178 TRP A O 1
ATOM 1356 N N . TRP A 1 179 ? 12.582 6.418 -25.233 1.00 62.59 179 TRP A N 1
ATOM 1357 C CA . TRP A 1 179 ? 13.432 6.320 -24.043 1.00 62.59 179 TRP A CA 1
ATOM 1358 C C . TRP A 1 179 ? 12.950 7.108 -22.810 1.00 62.59 179 TRP A C 1
ATOM 1360 O O . TRP A 1 179 ? 13.403 6.809 -21.711 1.00 62.59 179 TRP A O 1
ATOM 1370 N N . TRP A 1 180 ? 12.081 8.115 -22.971 1.00 59.44 180 TRP A N 1
ATOM 1371 C CA . TRP A 1 180 ? 11.617 8.977 -21.870 1.00 59.44 180 TRP A CA 1
ATOM 1372 C C . TRP A 1 180 ? 10.256 8.580 -21.282 1.00 59.44 180 TRP A C 1
ATOM 1374 O O . TRP A 1 180 ? 9.703 9.332 -20.478 1.00 59.44 180 TRP A O 1
ATOM 1384 N N . ALA A 1 181 ? 9.659 7.501 -21.793 1.00 54.56 181 ALA A N 1
ATOM 1385 C CA . ALA A 1 181 ? 8.306 7.080 -21.446 1.00 54.56 181 ALA A CA 1
ATOM 1386 C C . ALA A 1 181 ? 8.238 6.338 -20.107 1.00 54.56 181 ALA A C 1
ATOM 1388 O O . ALA A 1 181 ? 9.204 5.621 -19.764 1.00 54.56 181 ALA A O 1
#

Sequence (181 aa):
MENQIGKRALVDRALHTEYFSTGWMAFEFLVGFISGLKAGSILLIAFGLDSFLEIISGSTLIWRLRKQAAGASAEEIALAEKRSSRIVGAVLLLLAGYVTVVSLINLFSHQAADTSYSGMAIAIASVILMPILTIRKRHLGKQLHSDALVEDGMCNITCAYMAATVLVGALLTFLFNWWWA

Solvent-accessible surface area (backbone atoms only — not comparable to full-atom values): 8982 Å² total; per-residue (Å²): 109,69,73,58,56,54,51,50,55,50,50,51,53,46,45,54,51,39,52,52,52,30,52,48,23,52,50,46,19,53,53,25,29,54,50,8,65,76,68,70,27,66,67,33,32,48,55,6,54,52,25,50,49,51,33,54,34,33,52,44,46,46,54,39,49,48,43,52,73,72,65,54,53,72,66,58,42,52,53,38,43,56,52,30,29,52,50,30,53,49,44,49,52,49,48,54,52,48,52,53,52,53,53,52,49,38,66,75,66,62,53,50,64,76,65,50,72,69,51,51,55,46,29,56,47,37,46,57,50,20,50,55,48,19,54,52,31,34,54,47,11,63,75,69,72,33,64,36,42,34,52,45,18,50,46,33,41,52,50,18,53,49,26,45,50,53,52,51,18,36,50,42,28,73,76,66,70,36,59,89,68

Radius of gyration: 18.05 Å; Cα contacts (8 Å, |Δi|>4): 213; chains: 1; bounding box: 48×24×56 Å

Mean predicted aligned error: 5.4 Å

Foldseek 3Di:
DVVVVVLLVLLVLLLVLLVVLLVLLVVLLVLLCVVCVVLVNPLSVLSSVLSVLLNQLSVLVNVLSVCVNVVHDPVVSVVSLVVSQVSLVVSVVVNVVSVVVSLVCCQVVLDQLPADPSNLVSLVVLLPVLLVSQVSQLVSCVVNVRPSSNSSSVSSVVSNVSSVVSNVSVVCCVPPVDSND

pLDDT: mean 86.89, std 9.63, range [52.03, 97.75]